Protein AF-A0A845HY46-F1 (afdb_monomer)

Organism: NCBI:txid2692177

Secondary structure (DSSP, 8-state):
---SSHHHHHHHHHHH-TT-EEETTEEEETTEEEEHHHHHHHHHTHHHHHHHHHHHHHHHHHHHHSHHHHT-SSS-GGG-S-GGGGGGHHHHHHHHHHHHHH-HHHHHHHHHHHHHTT-TT----HHHHHHHHT--SS-GGG----HHHHHHTGGGHHHHHHHSS-S-S-SHHHHHHHHTT--STTTHHHHHHHHHHHHHHHHHT-S-------------------EEEES--TT--SEEEEESSSEEEEE-TTSHHHHHHGGGGGGTHHHHHHHHHHHHT--SHHHHHHHHHHHHHHHHHHHHHH--

pLDDT: mean 84.43, std 14.54, range [23.98, 97.62]

Nearest PDB structures (foldseek):
  7xq2-assembly1_A  TM=2.249E-01  e=4.703E+00  Homo sapiens
  7xq0-assembly1_A  TM=2.222E-01  e=5.411E+00  Homo sapiens
  7xq1-assembly1_A  TM=2.270E-01  e=8.240E+00  Homo sapiens

Mean predicted aligned error: 14.18 Å

Sequence (308 aa):
MYQYDLSDFKKFLNDTNRSNRVDGLIFWQNRIPLPIDLFNRMFAEADSLLEMYVDHLIGALLALKHFSDVAGTRLSFTDLPSKDLMPGKHGMADVISRLLATKSGYRQAALRIAGALGLDGYVPSGQRIADALCHQGKKYARLQIPLVLRREFGVFEAEVASNIGFDNTDMFGNVVADRYDIYRSGFGDALANIFNQLLEFRLLCGGRVSSSRHISIDTAGNSDRFHVLLERTRDGSLWEPHFSDDLGLRINPEHPFCKAMGDRIGEVKYLLYSLAEFEYNQFSDVQKKLIENMRQEVSRDLWIRFDK

Solvent-accessible surface area (backbone atoms only — not comparable to full-atom values): 16950 Å² total; per-residue (Å²): 134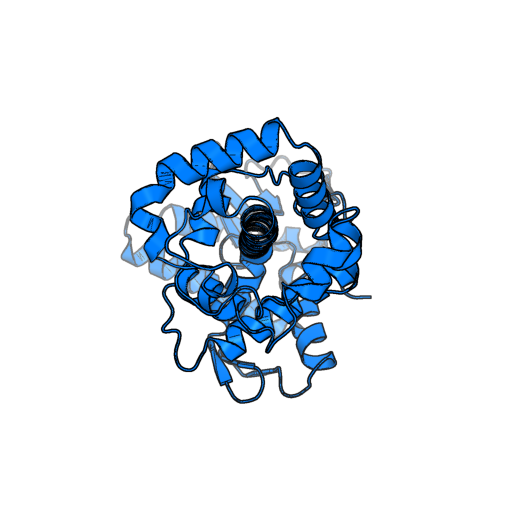,68,59,92,44,74,65,43,46,53,47,50,46,25,74,75,37,74,55,29,44,77,56,92,68,31,31,26,49,63,88,45,77,36,56,36,67,59,57,52,46,53,62,74,44,34,67,64,55,49,51,51,49,50,27,36,54,51,30,52,53,46,34,69,78,38,30,67,71,54,66,41,86,86,60,57,72,81,58,28,27,27,50,87,45,52,90,50,33,69,63,25,14,54,45,43,39,49,46,42,69,75,40,53,66,58,44,50,25,51,49,42,41,32,42,50,56,48,44,84,86,71,71,95,47,24,59,59,20,34,52,42,40,26,33,76,58,57,32,45,39,16,30,70,70,58,75,76,55,48,62,38,42,53,97,46,32,70,60,41,68,74,61,40,38,77,42,91,48,40,20,57,5,42,58,54,20,61,74,68,74,43,76,47,84,90,38,22,66,52,47,12,50,52,50,53,50,49,54,51,50,42,47,70,48,40,27,74,72,74,67,85,80,79,77,79,79,80,73,83,83,72,99,64,99,61,52,73,42,83,38,81,35,95,86,63,26,45,57,41,63,36,81,84,94,57,79,25,30,28,33,14,65,86,29,34,50,41,62,74,41,48,86,53,45,70,78,49,45,64,60,55,37,54,51,28,52,53,43,65,71,44,88,43,71,70,57,27,52,50,44,53,49,48,51,43,52,53,27,49,52,43,33,67,75,43,66,121

Radius of gyration: 22.63 Å; Cα contacts (8 Å, |Δi|>4): 405; chains: 1; bounding box: 46×56×56 Å

Foldseek 3Di:
DAALDPVSLQVLLCVVPVLQDDDPQWTGDNPATDGVLLLNVCSVCVLVLVLLLLLLLLLLLCCLVVVCQQPNDPDDSQCWQALVCVVVLVSNLVSQVVCVVVVVLSQQLSVLLCLLLLNPPRGHGSNSSSVSSNDDWHHQCQAADDPVSLVSSPVCSVVCVVRGRNDNNQTSLSVSCVVVVHDCPRCSNVSSVSSVSSSVVSNVNGSPPPDDPPPPPPPPDDPDPAAEAADQDPSRFQWAWDDDPDIHIYGDCPQLLNVVCPVVVVVCRVVRSVLNVVLVPDPDPVVNVVSVVVRVVVRVVSSVVRVD

Structure (mmCIF, N/CA/C/O backbone):
data_AF-A0A845HY46-F1
#
_entry.id   AF-A0A845HY46-F1
#
loop_
_atom_site.group_PDB
_atom_site.id
_atom_site.type_symbol
_atom_site.label_atom_id
_atom_site.label_alt_id
_atom_site.label_comp_id
_atom_site.label_asym_id
_atom_site.label_entity_id
_atom_site.label_seq_id
_atom_site.pdbx_PDB_ins_code
_atom_site.Cartn_x
_atom_site.Cartn_y
_atom_site.Cartn_z
_atom_site.occupancy
_atom_site.B_iso_or_equiv
_atom_site.auth_seq_id
_atom_site.auth_comp_id
_atom_site.auth_asym_id
_atom_site.auth_atom_id
_atom_site.pdbx_PDB_model_num
ATOM 1 N N . MET A 1 1 ? -23.730 0.799 3.297 1.00 72.12 1 MET A N 1
ATOM 2 C CA . MET A 1 1 ? -22.672 1.360 2.433 1.00 72.12 1 MET A CA 1
ATOM 3 C C . MET A 1 1 ? -21.550 1.764 3.363 1.00 72.12 1 MET A C 1
ATOM 5 O O . MET A 1 1 ? -21.867 2.429 4.340 1.00 72.12 1 MET A O 1
ATOM 9 N N . TYR A 1 2 ? -20.329 1.281 3.137 1.00 84.69 2 TYR A N 1
ATOM 10 C CA . TYR A 1 2 ? -19.185 1.636 3.980 1.00 84.69 2 TYR A CA 1
ATOM 11 C C . TYR A 1 2 ? -18.646 3.019 3.594 1.00 84.69 2 TYR A C 1
ATOM 13 O O . TYR A 1 2 ? -18.694 3.394 2.420 1.00 84.69 2 TYR A O 1
ATOM 21 N N . GLN A 1 3 ? -18.156 3.763 4.578 1.00 85.75 3 GLN A N 1
ATOM 22 C CA . GLN A 1 3 ? -17.341 4.961 4.428 1.00 85.75 3 GLN A CA 1
ATOM 23 C C . GLN A 1 3 ? -15.865 4.565 4.475 1.00 85.75 3 GLN A C 1
ATOM 25 O O . GLN A 1 3 ? -15.498 3.598 5.136 1.00 85.75 3 GLN A O 1
ATOM 30 N N . TYR A 1 4 ? -14.999 5.290 3.764 1.00 86.50 4 TYR A N 1
ATOM 31 C CA . TYR A 1 4 ? -13.563 5.016 3.814 1.00 86.50 4 TYR A CA 1
ATOM 32 C C . TYR A 1 4 ? -12.946 5.586 5.099 1.00 86.50 4 TYR A C 1
ATOM 34 O O . TYR A 1 4 ? -12.259 6.603 5.082 1.00 86.50 4 TYR A O 1
ATOM 42 N N . ASP A 1 5 ? -13.209 4.924 6.220 1.00 86.12 5 ASP A N 1
ATOM 43 C CA . ASP A 1 5 ? -12.609 5.219 7.515 1.00 86.12 5 ASP A CA 1
ATOM 44 C C . ASP A 1 5 ? -12.193 3.933 8.244 1.00 86.12 5 ASP A C 1
ATOM 46 O O . ASP A 1 5 ? -12.505 2.813 7.831 1.00 86.12 5 ASP A O 1
ATOM 50 N N . LEU A 1 6 ? -11.428 4.094 9.324 1.00 85.06 6 LEU A N 1
ATOM 51 C CA . LEU A 1 6 ? -10.851 2.976 10.067 1.00 85.06 6 LEU A CA 1
ATOM 52 C C . LEU A 1 6 ? -11.918 2.109 10.755 1.00 85.06 6 LEU A C 1
ATOM 54 O O . LEU A 1 6 ? -11.709 0.905 10.921 1.00 85.06 6 LEU A O 1
ATOM 58 N N . SER A 1 7 ? -13.027 2.709 11.190 1.00 85.81 7 SER A N 1
ATOM 59 C CA . SER A 1 7 ? -14.101 1.997 11.886 1.00 85.81 7 SER A CA 1
ATOM 60 C C . SER A 1 7 ? -14.845 1.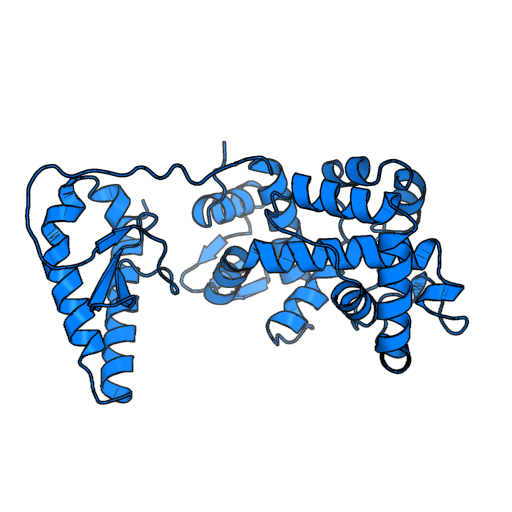095 10.909 1.00 85.81 7 SER A C 1
ATOM 62 O O . SER A 1 7 ? -14.952 -0.116 11.123 1.00 85.81 7 SER A O 1
ATOM 64 N N . ASP A 1 8 ? -15.235 1.654 9.766 1.00 88.62 8 ASP A N 1
ATOM 65 C CA . ASP A 1 8 ? -15.885 0.904 8.702 1.00 88.62 8 ASP A CA 1
ATOM 66 C C . ASP A 1 8 ? -14.936 -0.107 8.052 1.00 88.62 8 ASP A C 1
ATOM 68 O O . ASP A 1 8 ? -15.390 -1.179 7.655 1.00 88.62 8 ASP A O 1
ATOM 72 N N . PHE A 1 9 ? -13.621 0.143 8.034 1.00 93.75 9 PHE A N 1
ATOM 73 C CA . PHE A 1 9 ? -12.650 -0.869 7.621 1.00 93.75 9 PHE A CA 1
ATOM 74 C C . PHE A 1 9 ? -12.616 -2.058 8.590 1.00 93.75 9 PHE A C 1
ATOM 76 O O . PHE A 1 9 ? -12.708 -3.206 8.160 1.00 93.75 9 PHE A O 1
ATOM 83 N N . LYS A 1 10 ? -12.551 -1.821 9.909 1.00 90.81 10 LYS A N 1
ATOM 84 C CA . LYS A 1 10 ? -12.618 -2.897 10.921 1.00 90.81 10 LYS A CA 1
ATOM 85 C C . LYS A 1 10 ? -13.917 -3.692 10.810 1.00 90.81 10 LYS A C 1
ATOM 87 O O . LYS A 1 10 ? -13.896 -4.921 10.889 1.00 90.81 10 LYS A O 1
ATOM 92 N N . LYS A 1 11 ? -15.032 -2.996 10.587 1.00 90.81 11 LYS A N 1
ATOM 93 C CA . LYS A 1 11 ? -16.341 -3.606 10.363 1.00 90.81 11 LYS A CA 1
ATOM 94 C C . LYS A 1 11 ? -16.353 -4.458 9.096 1.00 90.81 11 LYS A C 1
ATOM 96 O O . LYS A 1 11 ? -16.722 -5.624 9.164 1.00 90.81 11 LYS A O 1
ATOM 101 N N . PHE A 1 12 ? -15.860 -3.927 7.979 1.00 94.62 12 PHE A N 1
ATOM 102 C CA . PHE A 1 12 ? -15.712 -4.655 6.720 1.00 94.62 12 PHE A CA 1
ATOM 103 C C . PHE A 1 12 ? -14.875 -5.933 6.886 1.00 94.62 12 PHE A C 1
ATOM 105 O O . PHE A 1 12 ? -15.254 -6.995 6.387 1.00 94.62 12 PHE A O 1
ATOM 112 N N . LEU A 1 13 ? -13.769 -5.867 7.633 1.00 94.12 13 LEU A N 1
ATOM 113 C CA . LEU A 1 13 ? -12.925 -7.030 7.916 1.00 94.12 13 LEU A CA 1
ATOM 114 C C . LEU A 1 13 ? -13.658 -8.105 8.724 1.00 94.12 13 LEU A C 1
ATOM 116 O O . LEU A 1 13 ? -13.493 -9.288 8.421 1.00 94.12 13 LEU A O 1
ATOM 120 N N . ASN A 1 14 ? -14.445 -7.707 9.729 1.00 93.19 14 ASN A N 1
ATOM 121 C CA . ASN A 1 14 ? -15.243 -8.622 10.547 1.00 93.19 14 ASN A CA 1
ATOM 122 C C . ASN A 1 14 ? -16.418 -9.229 9.764 1.00 93.19 14 ASN A C 1
ATOM 124 O O . ASN A 1 14 ? -16.663 -10.431 9.864 1.00 93.19 14 ASN A O 1
ATOM 128 N N . ASP A 1 15 ? -17.098 -8.421 8.948 1.00 93.38 15 ASP A N 1
ATOM 129 C CA . ASP A 1 15 ? -18.197 -8.859 8.084 1.00 93.38 15 ASP A CA 1
ATOM 130 C C . ASP A 1 15 ? -17.703 -9.865 7.031 1.00 93.38 15 ASP A C 1
ATOM 132 O O . ASP A 1 15 ? -18.364 -10.871 6.772 1.00 93.38 15 ASP A O 1
ATOM 136 N N . THR A 1 16 ? -16.508 -9.634 6.474 1.00 90.81 16 THR A N 1
ATOM 137 C CA . THR A 1 16 ? -15.857 -10.547 5.518 1.00 90.81 16 THR A CA 1
ATOM 138 C C . THR A 1 16 ? -15.405 -11.839 6.196 1.00 90.81 16 THR A C 1
ATOM 140 O O . THR A 1 16 ? -15.539 -12.926 5.635 1.00 90.81 16 THR A O 1
ATOM 143 N N . ASN A 1 17 ? -14.859 -11.740 7.409 1.00 90.69 17 ASN A N 1
ATOM 144 C CA . ASN A 1 17 ? -14.454 -12.894 8.193 1.00 90.69 17 ASN A CA 1
ATOM 145 C C . ASN A 1 17 ? -14.538 -12.603 9.695 1.00 90.69 17 ASN A C 1
ATOM 147 O O . ASN A 1 17 ? -13.710 -11.884 10.251 1.00 90.69 17 ASN A O 1
ATOM 151 N N . ARG A 1 18 ? -15.478 -13.262 10.379 1.00 89.81 18 ARG A N 1
ATOM 152 C CA . ARG A 1 18 ? -15.750 -13.045 11.810 1.00 89.81 18 ARG A CA 1
ATOM 153 C C . ARG A 1 18 ? -14.585 -13.367 12.741 1.00 89.81 18 ARG A C 1
ATOM 155 O O . ARG A 1 18 ? -14.605 -12.940 13.893 1.00 89.81 18 ARG A O 1
ATOM 162 N N . SER A 1 19 ? -13.578 -14.119 12.292 1.00 90.31 19 SER A N 1
ATOM 163 C CA . SER A 1 19 ? -12.372 -14.303 13.103 1.00 90.31 19 SER A CA 1
ATOM 164 C C . SER A 1 19 ? -11.524 -13.035 13.199 1.00 90.31 19 SER A C 1
ATOM 166 O O . SER A 1 19 ? -10.728 -12.930 14.134 1.00 90.31 19 SER A O 1
ATOM 168 N N . ASN A 1 20 ? -11.711 -12.084 12.277 1.00 90.69 20 ASN A N 1
ATOM 169 C CA . ASN A 1 20 ? -11.087 -10.773 12.340 1.00 90.69 20 ASN A CA 1
ATOM 170 C C . ASN A 1 20 ? -11.777 -9.929 13.404 1.00 90.69 20 ASN A C 1
ATOM 172 O O . ASN A 1 20 ? -12.964 -9.634 13.289 1.00 90.69 20 ASN A O 1
ATOM 176 N N . ARG A 1 21 ? -11.061 -9.571 14.467 1.00 89.69 21 ARG A N 1
ATOM 177 C CA . ARG A 1 21 ? -11.651 -8.882 15.624 1.00 89.69 21 ARG A CA 1
ATOM 178 C C . ARG A 1 21 ? -10.611 -8.073 16.377 1.00 89.69 21 ARG A C 1
ATOM 180 O O . ARG A 1 21 ? -9.430 -8.408 16.363 1.00 89.69 21 ARG A O 1
ATOM 187 N N . VAL A 1 22 ? -11.072 -7.049 17.079 1.00 86.81 22 VAL A N 1
ATOM 188 C CA . VAL A 1 22 ? -10.257 -6.289 18.027 1.00 86.81 22 VAL A CA 1
ATOM 189 C C . VAL A 1 22 ? -10.537 -6.815 19.429 1.00 86.81 22 VAL A C 1
ATOM 191 O O . VAL A 1 22 ? -11.695 -6.956 19.813 1.00 86.81 22 VAL A O 1
ATOM 194 N N . ASP A 1 23 ? -9.479 -7.109 20.175 1.00 85.75 23 ASP A N 1
ATOM 195 C CA . ASP A 1 23 ? -9.535 -7.511 21.578 1.00 85.75 23 ASP A CA 1
ATOM 196 C C . ASP A 1 23 ? -8.483 -6.713 22.359 1.00 85.75 23 ASP A C 1
ATOM 198 O O . ASP A 1 23 ? -7.277 -6.965 22.265 1.00 85.75 23 ASP A O 1
ATOM 202 N N . GLY A 1 24 ? -8.933 -5.661 23.046 1.00 82.69 24 GLY A N 1
ATOM 203 C CA . GLY A 1 24 ? -8.056 -4.698 23.708 1.00 82.69 24 GLY A CA 1
ATOM 204 C C . GLY A 1 24 ? -7.069 -4.039 22.737 1.00 82.69 24 GLY A C 1
ATOM 205 O O . GLY A 1 24 ? -7.462 -3.289 21.846 1.00 82.69 24 GLY A O 1
ATOM 206 N N . LEU A 1 25 ? -5.774 -4.307 22.931 1.00 79.56 25 LEU A N 1
ATOM 207 C CA . LEU A 1 25 ? -4.667 -3.773 22.122 1.00 79.56 25 LEU A CA 1
ATOM 208 C C . LEU A 1 25 ? -4.250 -4.686 20.959 1.00 79.56 25 LEU A C 1
ATOM 210 O O . LEU A 1 25 ? -3.230 -4.443 20.310 1.00 79.56 25 LEU A O 1
ATOM 214 N N . ILE A 1 26 ? -5.011 -5.747 20.697 1.00 82.69 26 ILE A N 1
ATOM 215 C CA . ILE A 1 26 ? -4.674 -6.750 19.691 1.00 82.69 26 ILE A CA 1
ATOM 216 C C . ILE A 1 26 ? -5.742 -6.743 18.600 1.00 82.69 26 ILE A C 1
ATOM 218 O O . ILE A 1 26 ? -6.931 -6.914 18.868 1.00 82.69 26 ILE A O 1
ATOM 222 N N . PHE A 1 27 ? -5.307 -6.590 17.352 1.00 89.12 27 PHE A N 1
ATOM 223 C CA . PHE A 1 27 ? -6.101 -6.955 16.188 1.00 89.12 27 PHE A CA 1
ATOM 224 C C . PHE A 1 27 ? -5.793 -8.407 15.822 1.00 89.12 27 PHE A C 1
ATOM 226 O O . PHE A 1 27 ? -4.657 -8.761 15.517 1.00 89.12 27 PHE A O 1
ATOM 233 N N . TRP A 1 28 ? -6.798 -9.267 15.845 1.00 90.50 28 TRP A N 1
ATOM 234 C CA . TRP A 1 28 ? -6.666 -10.647 15.404 1.00 90.50 28 TRP A CA 1
ATOM 235 C C . TRP A 1 28 ? -6.992 -10.733 13.919 1.00 90.50 28 TRP A C 1
ATOM 237 O O . TRP A 1 28 ? -8.125 -10.454 13.550 1.00 90.50 28 TRP A O 1
ATOM 247 N N . GLN A 1 29 ? -6.044 -11.177 13.090 1.00 90.06 29 GLN A N 1
ATOM 248 C CA . GLN A 1 29 ? -6.319 -11.646 11.729 1.00 90.06 29 GLN A CA 1
ATOM 249 C C . GLN A 1 29 ? -6.355 -13.174 11.757 1.00 90.06 29 GLN A C 1
ATOM 251 O O . GLN A 1 29 ? -5.316 -13.832 11.874 1.00 90.06 29 GLN A O 1
ATOM 256 N N . ASN A 1 30 ? -7.544 -13.773 11.680 1.00 88.06 30 ASN A N 1
ATOM 257 C CA . ASN A 1 30 ? -7.738 -15.196 11.984 1.00 88.06 30 ASN A CA 1
ATOM 258 C C . ASN A 1 30 ? -7.186 -15.580 13.378 1.00 88.06 30 ASN A C 1
ATOM 260 O O . ASN A 1 30 ? -7.774 -15.265 14.415 1.00 88.06 30 ASN A O 1
ATOM 264 N N . ARG A 1 31 ? -6.054 -16.296 13.392 1.00 87.44 31 ARG A N 1
ATOM 265 C CA . ARG A 1 31 ? -5.333 -16.765 14.586 1.00 87.44 31 ARG A CA 1
ATOM 266 C C . ARG A 1 31 ? -4.046 -15.980 14.848 1.00 87.44 31 ARG A C 1
ATOM 268 O O . ARG A 1 31 ? -3.348 -16.294 15.804 1.00 87.44 31 ARG A O 1
ATOM 275 N N . ILE A 1 32 ? -3.715 -15.008 13.999 1.00 88.81 32 ILE A N 1
ATOM 276 C CA . ILE A 1 32 ? -2.467 -14.251 14.076 1.00 88.81 32 ILE A CA 1
ATOM 277 C C . ILE A 1 32 ? -2.754 -12.935 14.814 1.00 88.81 32 ILE A C 1
ATOM 279 O O . ILE A 1 32 ? -3.535 -12.126 14.303 1.00 88.81 32 ILE A O 1
ATOM 283 N N . PRO A 1 33 ? -2.179 -12.722 16.011 1.00 90.38 33 PRO A N 1
A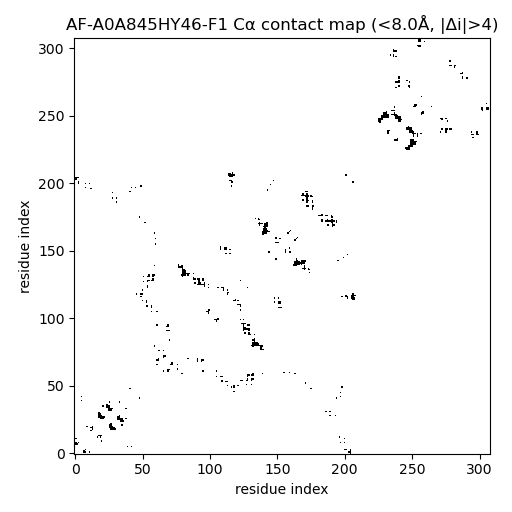TOM 284 C CA . PRO A 1 33 ? -2.344 -11.478 16.751 1.00 90.38 33 PRO A CA 1
ATOM 285 C C . PRO A 1 33 ? -1.413 -10.404 16.192 1.00 90.38 33 PRO A C 1
ATOM 287 O O . PRO A 1 33 ? -0.221 -10.640 16.027 1.00 90.38 33 PRO A O 1
ATOM 290 N N . LEU A 1 34 ? -1.937 -9.212 15.942 1.00 86.25 34 LEU A N 1
ATOM 291 C CA . LEU A 1 34 ? -1.172 -8.041 15.528 1.00 86.25 34 LEU A CA 1
ATOM 292 C C . LEU A 1 34 ? -1.384 -6.906 16.532 1.00 86.25 34 LEU A C 1
ATOM 294 O O . LEU A 1 34 ? -2.503 -6.738 17.024 1.00 86.25 34 LEU A O 1
ATOM 298 N N . PRO A 1 35 ? -0.355 -6.091 16.821 1.00 86.62 35 PRO A N 1
ATOM 299 C CA . PRO A 1 35 ? -0.550 -4.857 17.570 1.00 86.62 35 PRO A CA 1
ATOM 300 C C . PRO A 1 35 ? -1.592 -3.970 16.878 1.00 86.62 35 PRO A C 1
ATOM 302 O O . PRO A 1 35 ? -1.494 -3.726 15.671 1.00 86.62 35 PRO A O 1
ATOM 305 N N . ILE A 1 36 ? -2.582 -3.476 17.625 1.00 85.25 36 ILE A N 1
ATOM 306 C CA . ILE A 1 36 ? -3.638 -2.619 17.063 1.00 85.25 36 ILE A CA 1
ATOM 307 C C . ILE A 1 36 ? -3.063 -1.344 16.432 1.00 85.25 36 ILE A C 1
ATOM 309 O O . ILE A 1 36 ? -3.578 -0.876 15.420 1.00 85.25 36 ILE A O 1
ATOM 313 N N . ASP A 1 37 ? -1.956 -0.830 16.969 1.00 81.94 37 ASP A N 1
ATOM 314 C CA . ASP A 1 37 ? -1.280 0.362 16.453 1.00 81.94 37 ASP A CA 1
ATOM 315 C C . ASP A 1 37 ? -0.696 0.124 15.062 1.00 81.94 37 ASP A C 1
ATOM 317 O O . ASP A 1 37 ? -0.818 0.976 14.187 1.00 81.94 37 ASP A O 1
ATOM 321 N N . LEU A 1 38 ? -0.133 -1.065 14.819 1.00 85.75 38 LEU A N 1
ATOM 322 C CA . LEU A 1 38 ? 0.349 -1.453 13.495 1.00 85.75 38 LEU A CA 1
ATOM 323 C C . LEU A 1 38 ? -0.809 -1.533 12.497 1.00 85.75 38 LEU A C 1
ATOM 325 O O . LEU A 1 38 ? -0.710 -0.997 11.397 1.00 85.75 38 LEU A O 1
ATOM 329 N N . PHE A 1 39 ? -1.916 -2.164 12.891 1.00 89.56 39 PHE A N 1
ATOM 330 C CA . PHE A 1 39 ? -3.114 -2.243 12.056 1.00 89.56 39 PHE A CA 1
ATOM 331 C C . PHE A 1 39 ? -3.656 -0.846 11.708 1.00 89.56 39 PHE A C 1
ATOM 333 O O . PHE A 1 39 ? -3.877 -0.530 10.538 1.00 89.56 39 PHE A O 1
ATOM 340 N N . ASN A 1 40 ? -3.819 0.018 12.714 1.00 87.25 40 ASN A N 1
ATOM 341 C CA . ASN A 1 40 ? -4.298 1.385 12.524 1.00 87.25 40 ASN A CA 1
ATOM 342 C C . ASN A 1 40 ? -3.331 2.193 11.644 1.00 87.25 40 ASN A C 1
ATOM 344 O O . ASN A 1 40 ? -3.776 2.952 10.785 1.00 87.25 40 ASN A O 1
ATOM 348 N N . ARG A 1 41 ? -2.018 2.004 11.819 1.00 85.62 41 ARG A N 1
ATOM 349 C CA . ARG A 1 41 ? -0.978 2.651 11.014 1.00 85.62 41 ARG A CA 1
ATOM 350 C C . ARG A 1 41 ? -1.022 2.215 9.552 1.00 85.62 41 ARG A C 1
ATOM 352 O O . ARG A 1 41 ? -0.912 3.072 8.683 1.00 85.62 41 ARG A O 1
ATOM 359 N N . MET A 1 42 ? -1.238 0.928 9.272 1.00 91.31 42 MET A N 1
ATOM 360 C CA . MET A 1 42 ? -1.422 0.439 7.898 1.00 91.31 42 MET A CA 1
ATOM 361 C C . MET A 1 42 ? -2.597 1.132 7.201 1.00 91.31 42 MET A C 1
ATOM 363 O O . MET A 1 42 ? -2.488 1.486 6.032 1.00 91.31 42 MET A O 1
ATOM 367 N N . PHE A 1 43 ? -3.707 1.354 7.912 1.00 92.06 43 PHE A N 1
ATOM 368 C CA . PHE A 1 43 ? -4.840 2.102 7.366 1.00 92.06 43 PHE A CA 1
ATOM 369 C C . PHE A 1 43 ? -4.535 3.602 7.229 1.00 92.06 43 PHE A C 1
ATOM 371 O O . PHE A 1 43 ? -4.877 4.217 6.224 1.00 92.06 43 PHE A O 1
ATOM 378 N N . ALA A 1 44 ? -3.879 4.205 8.224 1.00 82.44 44 ALA A N 1
ATOM 379 C CA . ALA A 1 44 ? -3.526 5.623 8.197 1.00 82.44 44 ALA A CA 1
ATOM 380 C C . ALA A 1 44 ? -2.552 5.964 7.056 1.00 82.44 44 ALA A C 1
ATOM 382 O O . ALA A 1 44 ? -2.668 7.022 6.448 1.00 82.44 44 ALA A O 1
ATOM 383 N N . GLU A 1 45 ? -1.629 5.056 6.738 1.00 90.31 45 GLU A N 1
ATOM 384 C CA . GLU A 1 45 ? -0.671 5.186 5.636 1.00 90.31 45 GLU A CA 1
ATOM 385 C C . GLU A 1 45 ? -1.115 4.442 4.360 1.00 90.31 45 GLU A C 1
ATOM 387 O O . GLU A 1 45 ? -0.285 4.151 3.492 1.00 90.31 45 GLU A O 1
ATOM 392 N N . ALA A 1 46 ? -2.408 4.120 4.238 1.00 92.25 46 ALA A N 1
ATOM 393 C CA . ALA A 1 46 ? -2.942 3.298 3.153 1.00 92.25 46 ALA A CA 1
ATOM 394 C C . ALA A 1 46 ? -2.553 3.819 1.768 1.00 92.25 46 ALA A C 1
ATOM 396 O O . ALA A 1 46 ? -2.115 3.033 0.934 1.00 92.25 46 ALA A O 1
ATOM 397 N N . ASP A 1 47 ? -2.645 5.130 1.534 1.00 92.31 47 ASP A N 1
ATOM 398 C CA . ASP A 1 47 ? -2.323 5.717 0.232 1.00 92.31 47 ASP A CA 1
ATOM 399 C C . ASP A 1 47 ? -0.872 5.415 -0.167 1.00 92.31 47 ASP A C 1
ATOM 401 O O . ASP A 1 47 ? -0.624 4.948 -1.273 1.00 92.31 47 ASP A O 1
ATOM 405 N N . SER A 1 48 ? 0.086 5.531 0.759 1.00 93.88 48 SER A N 1
ATOM 406 C CA . SER A 1 48 ? 1.491 5.207 0.479 1.00 93.88 48 SER A CA 1
ATOM 407 C C . SER A 1 48 ? 1.709 3.712 0.210 1.00 93.88 48 SER A C 1
ATOM 409 O O . SER A 1 48 ? 2.508 3.347 -0.654 1.00 93.88 48 SER A O 1
ATOM 411 N N . LEU A 1 49 ? 0.989 2.828 0.912 1.00 95.81 49 LEU A N 1
ATOM 412 C CA . LEU A 1 49 ? 1.009 1.387 0.626 1.00 95.81 49 LEU A CA 1
ATOM 413 C C . LEU A 1 49 ? 0.441 1.081 -0.767 1.00 95.81 49 LEU A C 1
ATOM 415 O O . LEU A 1 49 ? 0.999 0.264 -1.501 1.00 95.81 49 LEU A O 1
ATOM 419 N N . LEU A 1 50 ? -0.649 1.749 -1.139 1.00 96.44 50 LEU A N 1
ATOM 420 C CA . LEU A 1 50 ? -1.302 1.596 -2.432 1.00 96.44 50 LEU A CA 1
ATOM 421 C C . LEU A 1 50 ? -0.441 2.160 -3.573 1.00 96.44 50 LEU A C 1
ATOM 423 O O . LEU A 1 50 ? -0.360 1.530 -4.622 1.00 96.44 50 LEU A O 1
ATOM 427 N N . GLU A 1 51 ? 0.269 3.273 -3.379 1.00 97.06 51 GLU A N 1
ATOM 428 C CA . GLU A 1 51 ? 1.235 3.789 -4.360 1.00 97.06 51 GLU A CA 1
ATOM 429 C C . GLU A 1 51 ? 2.348 2.778 -4.650 1.00 97.06 51 GLU A C 1
ATOM 431 O O . GLU A 1 51 ? 2.628 2.488 -5.814 1.00 97.06 51 GLU A O 1
ATOM 436 N N . MET A 1 52 ? 2.938 2.180 -3.606 1.00 97.19 52 MET A N 1
ATOM 437 C CA . MET A 1 52 ? 3.936 1.117 -3.775 1.00 97.19 52 MET A CA 1
ATOM 438 C C . MET A 1 52 ? 3.353 -0.085 -4.523 1.00 97.19 52 MET A C 1
ATOM 440 O O . MET A 1 52 ? 4.030 -0.696 -5.346 1.00 97.19 52 MET A O 1
ATOM 444 N N . TYR A 1 53 ? 2.090 -0.427 -4.263 1.00 97.31 53 TYR A N 1
ATOM 445 C CA . TYR A 1 53 ? 1.393 -1.482 -4.991 1.00 97.31 53 TYR A CA 1
ATOM 446 C C . TYR A 1 53 ? 1.245 -1.159 -6.482 1.00 97.31 53 TYR A C 1
ATOM 448 O O . TYR A 1 53 ? 1.535 -2.020 -7.316 1.00 97.31 53 TYR A O 1
ATOM 456 N N . VAL A 1 54 ? 0.886 0.080 -6.837 1.00 97.25 54 VAL A N 1
ATOM 457 C CA . VAL A 1 54 ? 0.872 0.522 -8.241 1.00 97.25 54 VAL A CA 1
ATOM 458 C C . VAL A 1 54 ? 2.277 0.449 -8.846 1.00 97.25 54 VAL A C 1
ATOM 460 O O . VAL A 1 54 ? 2.434 -0.088 -9.943 1.00 97.25 54 VAL A O 1
ATOM 463 N N . ASP A 1 55 ? 3.309 0.901 -8.129 1.00 97.62 55 ASP A N 1
ATOM 464 C CA . ASP A 1 55 ? 4.698 0.837 -8.597 1.00 97.62 55 ASP A CA 1
ATOM 465 C C . ASP A 1 55 ? 5.146 -0.623 -8.849 1.00 97.62 55 ASP A C 1
ATOM 467 O O . ASP A 1 55 ? 5.761 -0.912 -9.879 1.00 97.62 55 ASP A O 1
ATOM 471 N N . HIS A 1 56 ? 4.757 -1.571 -7.986 1.00 96.88 56 HIS A N 1
ATOM 472 C CA . HIS A 1 56 ? 4.986 -3.008 -8.181 1.00 96.88 56 HIS A CA 1
ATOM 473 C C . HIS A 1 56 ? 4.238 -3.577 -9.395 1.00 96.88 56 HIS A C 1
ATOM 475 O O . HIS A 1 56 ? 4.829 -4.332 -10.169 1.00 96.88 56 HIS A O 1
ATOM 481 N N . LEU A 1 57 ? 2.964 -3.221 -9.595 1.00 95.44 57 LEU A N 1
ATOM 482 C CA . LEU A 1 57 ? 2.182 -3.682 -10.749 1.00 95.44 57 LEU A CA 1
ATOM 483 C C . LEU A 1 57 ? 2.783 -3.200 -12.072 1.00 95.44 57 LEU A C 1
ATOM 485 O O . LEU A 1 57 ? 2.943 -3.979 -13.013 1.00 95.44 57 LEU A O 1
ATOM 489 N N . ILE A 1 58 ? 3.130 -1.916 -12.142 1.00 95.62 58 ILE A N 1
ATOM 490 C CA . ILE A 1 58 ? 3.700 -1.313 -13.347 1.00 95.62 58 ILE A CA 1
ATOM 491 C C . ILE A 1 58 ? 5.121 -1.818 -13.585 1.00 95.62 58 ILE A C 1
ATOM 493 O O . ILE A 1 58 ? 5.475 -2.104 -14.729 1.00 95.62 58 ILE A O 1
ATOM 497 N N . GLY A 1 59 ? 5.908 -2.005 -12.525 1.00 94.81 59 GLY A N 1
ATOM 498 C CA . GLY A 1 59 ? 7.220 -2.640 -12.603 1.00 94.81 59 GLY A CA 1
ATOM 499 C C . GLY A 1 59 ? 7.142 -4.053 -13.163 1.00 94.81 59 GLY A C 1
ATOM 500 O O . GLY A 1 59 ? 7.852 -4.368 -14.116 1.00 94.81 59 GLY A O 1
ATOM 501 N N . ALA A 1 60 ? 6.240 -4.883 -12.636 1.00 94.25 60 ALA A N 1
ATOM 502 C CA . ALA A 1 60 ? 6.022 -6.237 -13.134 1.00 94.25 60 ALA A CA 1
ATOM 503 C C . ALA A 1 60 ? 5.614 -6.238 -14.616 1.00 94.25 60 ALA A C 1
ATOM 505 O O . ALA A 1 60 ? 6.177 -6.985 -15.413 1.00 94.25 60 ALA A O 1
ATOM 506 N N . LEU A 1 61 ? 4.699 -5.356 -15.018 1.00 92.94 61 LEU A N 1
ATOM 507 C CA . LEU A 1 61 ? 4.282 -5.241 -16.413 1.00 92.94 61 LEU A CA 1
ATOM 508 C C . LEU A 1 61 ? 5.434 -4.813 -17.343 1.00 92.94 61 LEU A C 1
ATOM 510 O O . LEU A 1 61 ? 5.630 -5.406 -18.406 1.00 92.94 61 LEU A O 1
ATOM 514 N N . LEU A 1 62 ? 6.212 -3.805 -16.945 1.00 92.62 62 LEU A N 1
ATOM 515 C CA . LEU A 1 62 ? 7.376 -3.350 -17.705 1.00 92.62 62 LEU A CA 1
ATOM 516 C C . LEU A 1 62 ? 8.423 -4.454 -17.828 1.00 92.62 62 LEU A C 1
ATOM 518 O O . LEU A 1 62 ? 8.910 -4.703 -18.927 1.00 92.62 62 LEU A O 1
ATOM 522 N N . ALA A 1 63 ? 8.733 -5.147 -16.733 1.00 91.44 63 ALA A N 1
ATOM 523 C CA . ALA A 1 63 ? 9.692 -6.241 -16.741 1.00 91.44 63 ALA A CA 1
ATOM 524 C C . ALA A 1 63 ? 9.214 -7.424 -17.594 1.00 91.44 63 ALA A C 1
ATOM 526 O O . ALA A 1 63 ? 10.028 -8.049 -18.259 1.00 91.44 63 ALA A O 1
ATOM 527 N N . LEU A 1 64 ? 7.910 -7.708 -17.640 1.00 89.44 64 LEU A N 1
ATOM 528 C CA . LEU A 1 64 ? 7.359 -8.770 -18.484 1.00 89.44 64 LEU A CA 1
ATOM 529 C C . LEU A 1 64 ? 7.554 -8.483 -19.983 1.00 89.44 64 LEU A C 1
ATOM 531 O O . LEU A 1 64 ? 7.863 -9.390 -20.752 1.00 89.44 64 LEU A O 1
ATOM 535 N N . LYS A 1 65 ? 7.371 -7.227 -20.410 1.00 86.69 65 LYS A N 1
ATOM 536 C CA . LYS A 1 65 ? 7.431 -6.825 -21.829 1.00 86.69 65 LYS A CA 1
ATOM 537 C C . LYS A 1 65 ? 8.808 -6.370 -22.302 1.00 86.69 65 LYS A C 1
ATOM 539 O O . LYS A 1 65 ? 9.128 -6.528 -23.477 1.00 86.69 65 LYS A O 1
ATOM 544 N N . HIS A 1 66 ? 9.602 -5.806 -21.402 1.00 86.75 66 HIS A N 1
ATOM 545 C CA . HIS A 1 66 ? 10.898 -5.186 -21.674 1.00 86.75 66 HIS A CA 1
ATOM 546 C C . HIS A 1 66 ? 11.991 -5.804 -20.803 1.00 86.75 66 HIS A C 1
ATOM 548 O O . HIS A 1 66 ? 12.869 -5.107 -20.299 1.00 86.75 66 HIS A O 1
ATOM 554 N N . PHE A 1 67 ? 11.929 -7.122 -20.595 1.00 84.31 67 PHE A N 1
ATOM 555 C CA . PHE A 1 67 ? 12.802 -7.823 -19.656 1.00 84.31 67 PHE A CA 1
ATOM 556 C C . PHE A 1 67 ? 14.292 -7.556 -19.912 1.00 84.31 67 PHE A C 1
ATOM 558 O O . PHE A 1 67 ? 15.025 -7.226 -18.983 1.00 84.31 67 PHE A O 1
ATOM 565 N N . SER A 1 68 ? 14.724 -7.615 -21.176 1.00 82.69 68 SER A N 1
ATOM 566 C CA . SER A 1 68 ? 16.107 -7.326 -21.576 1.00 82.69 68 SER A CA 1
ATOM 567 C C . SER A 1 68 ? 16.557 -5.920 -21.188 1.00 82.69 68 SER A C 1
ATOM 569 O O . SER A 1 68 ? 17.701 -5.733 -20.783 1.00 82.69 68 SER A O 1
ATOM 571 N N . ASP A 1 69 ? 15.651 -4.950 -21.295 1.00 78.69 69 ASP A N 1
ATOM 572 C CA . ASP A 1 69 ? 15.942 -3.534 -21.084 1.00 78.69 69 ASP A CA 1
ATOM 573 C C . ASP A 1 69 ? 15.913 -3.181 -19.588 1.00 78.69 69 ASP A C 1
ATOM 575 O O . ASP A 1 69 ? 16.628 -2.285 -19.146 1.00 78.69 69 ASP A O 1
ATOM 579 N N . VAL A 1 70 ? 15.088 -3.889 -18.808 1.00 78.19 70 VAL A N 1
ATOM 580 C CA . VAL A 1 70 ? 14.805 -3.590 -17.397 1.00 78.19 70 VAL A CA 1
ATOM 581 C C . VAL A 1 70 ? 15.625 -4.461 -16.439 1.00 78.19 70 VAL A C 1
ATOM 583 O O . VAL A 1 70 ? 16.191 -3.943 -15.482 1.00 78.19 70 VAL A O 1
ATOM 586 N N . ALA A 1 71 ? 15.710 -5.770 -16.681 1.00 73.25 71 ALA A N 1
ATOM 587 C CA . ALA A 1 71 ? 16.309 -6.751 -15.768 1.00 73.25 71 ALA A CA 1
ATOM 588 C C . ALA A 1 71 ? 17.574 -7.435 -16.330 1.00 73.25 71 ALA A C 1
ATOM 590 O O . ALA A 1 71 ? 18.276 -8.147 -15.606 1.00 73.25 71 ALA A O 1
ATOM 591 N N . GLY A 1 72 ? 17.894 -7.212 -17.610 1.00 72.50 72 GLY A N 1
ATOM 592 C CA . GLY A 1 72 ? 19.024 -7.844 -18.291 1.00 72.50 72 GLY A CA 1
ATOM 593 C C . GLY A 1 72 ? 18.772 -9.321 -18.616 1.00 72.50 72 GLY A C 1
ATOM 594 O O . GLY A 1 72 ? 17.635 -9.761 -18.724 1.00 72.50 72 GLY A O 1
ATOM 595 N N . THR A 1 73 ? 19.837 -10.105 -18.813 1.00 68.69 73 THR A N 1
ATOM 596 C CA . THR A 1 73 ? 19.749 -11.508 -19.284 1.00 68.69 73 THR A CA 1
ATOM 597 C C . THR A 1 73 ? 20.012 -12.563 -18.207 1.00 68.69 73 THR A C 1
ATOM 599 O O . THR A 1 73 ? 19.958 -13.755 -18.497 1.00 68.69 73 THR A O 1
ATOM 602 N N . ARG A 1 74 ? 20.342 -12.154 -16.975 1.00 73.12 74 ARG A N 1
ATOM 603 C CA . ARG A 1 74 ? 20.783 -13.078 -15.909 1.00 73.12 74 ARG A CA 1
ATOM 604 C C . ARG A 1 74 ? 19.651 -13.663 -15.070 1.00 73.12 74 ARG A C 1
ATOM 606 O O . ARG A 1 74 ? 19.865 -14.670 -14.408 1.00 73.12 74 ARG A O 1
ATOM 613 N N . LEU A 1 75 ? 18.493 -13.017 -15.070 1.00 82.50 75 LEU A N 1
ATOM 614 C CA . LEU A 1 75 ? 17.304 -13.452 -14.346 1.00 82.50 75 LEU A CA 1
ATOM 615 C C . LEU A 1 75 ? 16.228 -13.874 -15.347 1.00 82.50 75 LEU A C 1
ATOM 617 O O . LEU A 1 75 ? 16.336 -13.601 -16.540 1.00 82.50 75 LEU A O 1
ATOM 621 N N . SER A 1 76 ? 15.171 -14.499 -14.853 1.00 87.31 76 SER A N 1
ATOM 622 C CA . SER A 1 76 ? 13.908 -14.667 -15.568 1.00 87.31 76 SER A CA 1
ATOM 623 C C . SER A 1 76 ? 12.824 -13.784 -14.946 1.00 87.31 76 SER A C 1
ATOM 625 O O . SER A 1 76 ? 12.951 -13.326 -13.809 1.00 87.31 76 SER A O 1
ATOM 627 N N . PHE A 1 77 ? 11.719 -13.556 -15.661 1.00 88.00 77 PHE A N 1
ATOM 628 C CA . PHE A 1 77 ? 10.580 -12.821 -15.100 1.00 88.00 77 PHE A CA 1
ATOM 629 C C . PHE A 1 77 ? 10.043 -13.475 -13.815 1.00 88.00 77 PHE A C 1
ATOM 631 O O . PHE A 1 77 ? 9.683 -12.782 -12.864 1.00 88.00 77 PHE A O 1
ATOM 638 N N . THR A 1 78 ? 10.057 -14.810 -13.747 1.00 90.44 78 THR A N 1
ATOM 639 C CA . THR A 1 78 ? 9.618 -15.574 -12.572 1.00 90.44 78 THR A CA 1
ATOM 640 C C . THR A 1 78 ? 10.490 -15.349 -11.337 1.00 90.44 78 THR A C 1
ATOM 642 O O . THR A 1 78 ? 10.039 -15.601 -10.221 1.00 90.44 78 THR A O 1
ATOM 645 N N . ASP A 1 79 ? 11.697 -14.805 -11.506 1.00 91.25 79 ASP A N 1
ATOM 646 C CA . ASP A 1 79 ? 12.584 -14.449 -10.400 1.00 91.25 79 ASP A CA 1
ATOM 647 C C . ASP A 1 79 ? 12.280 -13.070 -9.809 1.00 91.25 79 ASP A C 1
ATOM 649 O O . ASP A 1 79 ? 12.901 -12.694 -8.815 1.00 91.25 79 ASP A O 1
ATOM 653 N N . LEU A 1 80 ? 11.330 -12.309 -10.360 1.00 92.38 80 LEU A N 1
ATOM 654 C CA . LEU A 1 80 ? 11.057 -10.944 -9.919 1.00 92.38 80 LEU A CA 1
ATOM 655 C C . LEU A 1 80 ? 9.944 -10.851 -8.856 1.00 92.38 80 LEU A C 1
ATOM 657 O O . LEU A 1 80 ? 8.962 -11.599 -8.917 1.00 92.38 80 LEU A O 1
ATOM 661 N N . PRO A 1 81 ? 10.064 -9.919 -7.891 1.00 94.19 81 PRO A N 1
ATOM 662 C CA . PRO A 1 81 ? 11.184 -8.988 -7.703 1.00 94.19 81 PRO A CA 1
ATOM 663 C C . PRO A 1 81 ? 12.429 -9.670 -7.097 1.00 94.19 81 PRO A C 1
ATOM 665 O O . PRO A 1 81 ? 12.337 -10.751 -6.495 1.00 94.19 81 PRO A O 1
ATOM 668 N N . SER A 1 82 ? 13.601 -9.056 -7.295 1.00 93.19 82 SER A N 1
ATOM 669 C CA . SER A 1 82 ? 14.885 -9.585 -6.815 1.00 93.19 82 SER A CA 1
ATOM 670 C C . SER A 1 82 ? 15.883 -8.488 -6.454 1.00 93.19 82 SER A C 1
ATOM 672 O O . SER A 1 82 ? 16.157 -7.593 -7.256 1.00 93.19 82 SER A O 1
ATOM 674 N N . LYS A 1 83 ? 16.536 -8.639 -5.294 1.00 92.19 83 LYS A N 1
ATOM 675 C CA . LYS A 1 83 ? 17.662 -7.786 -4.877 1.00 92.19 83 LYS A CA 1
ATOM 676 C C . LYS A 1 83 ? 18.869 -7.870 -5.808 1.00 92.19 83 LYS A C 1
ATOM 678 O O . LYS A 1 83 ? 19.712 -6.978 -5.782 1.00 92.19 83 LYS A O 1
ATOM 683 N N . ASP A 1 84 ? 18.956 -8.908 -6.635 1.00 91.25 84 ASP A N 1
ATOM 684 C CA . ASP A 1 84 ? 20.070 -9.088 -7.569 1.00 91.25 84 ASP A CA 1
ATOM 685 C C . ASP A 1 84 ? 20.070 -8.021 -8.679 1.00 91.25 84 ASP A C 1
ATOM 687 O O . ASP A 1 84 ? 21.079 -7.832 -9.356 1.00 91.25 84 ASP A O 1
ATOM 691 N N . LEU A 1 85 ? 18.971 -7.268 -8.822 1.00 89.75 85 LEU A N 1
ATOM 692 C CA . LEU A 1 85 ? 18.875 -6.090 -9.686 1.00 89.75 85 LEU A CA 1
ATOM 693 C C . LEU A 1 85 ? 19.503 -4.822 -9.079 1.00 89.75 85 LEU A C 1
ATOM 695 O O . LEU A 1 85 ? 19.772 -3.866 -9.809 1.00 89.75 85 LEU A O 1
ATOM 699 N N . MET A 1 86 ? 19.784 -4.801 -7.769 1.00 88.75 86 MET A N 1
ATOM 700 C CA . MET A 1 86 ? 20.313 -3.623 -7.064 1.00 88.75 86 MET A CA 1
ATOM 701 C C . MET A 1 86 ? 21.575 -3.012 -7.700 1.00 88.75 86 MET A C 1
ATOM 703 O O . MET A 1 86 ? 21.625 -1.784 -7.804 1.00 88.75 86 MET A O 1
ATOM 707 N N . PRO A 1 87 ? 22.572 -3.788 -8.178 1.00 88.19 87 PRO A N 1
ATOM 708 C CA . PRO A 1 87 ? 23.761 -3.217 -8.816 1.00 88.19 87 PRO A CA 1
ATOM 709 C C . PRO A 1 87 ? 23.456 -2.385 -10.075 1.00 88.19 87 PRO A C 1
ATOM 711 O O . PRO A 1 87 ? 24.179 -1.438 -10.367 1.00 88.19 87 PRO A O 1
ATOM 714 N N . GLY A 1 88 ? 22.385 -2.711 -10.809 1.00 86.25 88 GLY A N 1
ATOM 715 C CA . GLY A 1 88 ? 21.963 -2.022 -12.039 1.00 86.25 88 GLY A CA 1
ATOM 716 C C . GLY A 1 88 ? 20.849 -0.990 -11.837 1.00 86.25 88 GLY A C 1
ATOM 717 O O . GLY A 1 88 ? 20.355 -0.415 -12.806 1.00 86.25 88 GLY A O 1
ATOM 718 N N . LYS A 1 89 ? 20.446 -0.747 -10.587 1.00 89.88 89 LYS A N 1
ATOM 719 C CA . LYS A 1 89 ? 19.222 -0.021 -10.232 1.00 89.88 89 LYS A CA 1
ATOM 720 C C . LYS A 1 89 ? 19.099 1.372 -10.851 1.00 89.88 89 LYS A C 1
ATOM 722 O O . LYS A 1 89 ? 18.033 1.711 -11.352 1.00 89.88 89 LYS A O 1
ATOM 727 N N . HIS A 1 90 ? 20.168 2.166 -10.837 1.00 88.06 90 HIS A N 1
ATOM 728 C CA . HIS A 1 90 ? 20.141 3.532 -11.374 1.00 88.06 90 HIS A CA 1
ATOM 729 C C . HIS A 1 90 ? 19.921 3.534 -12.894 1.00 88.06 90 HIS A C 1
ATOM 731 O O . HIS A 1 90 ? 19.032 4.217 -13.391 1.00 88.06 90 HIS A O 1
ATOM 737 N N . GLY A 1 91 ? 20.651 2.685 -13.627 1.00 89.50 91 GLY A N 1
ATOM 738 C CA . GLY A 1 91 ? 20.455 2.536 -15.072 1.00 89.50 91 GLY A CA 1
ATOM 739 C C . GLY A 1 91 ? 19.059 2.008 -15.419 1.00 89.50 91 GLY A C 1
ATOM 740 O O . GLY A 1 91 ? 18.436 2.485 -16.366 1.00 89.50 91 GLY A O 1
ATOM 741 N N . MET A 1 92 ? 18.533 1.080 -14.615 1.00 93.19 92 MET A N 1
ATOM 742 C CA . MET A 1 92 ? 17.159 0.590 -14.741 1.00 93.19 92 MET A CA 1
ATOM 743 C C . MET A 1 92 ? 16.128 1.709 -14.514 1.00 93.19 92 MET A C 1
ATOM 745 O O . MET A 1 92 ? 15.181 1.818 -15.290 1.00 93.19 92 MET A O 1
ATOM 749 N N . ALA A 1 93 ? 16.312 2.572 -13.511 1.00 94.75 93 ALA A N 1
ATOM 750 C CA . ALA A 1 93 ? 15.417 3.703 -13.251 1.00 94.75 93 ALA A CA 1
ATOM 751 C C . ALA A 1 93 ? 15.353 4.680 -14.440 1.00 94.75 93 ALA A C 1
ATOM 753 O O . ALA A 1 93 ? 14.265 5.140 -14.809 1.00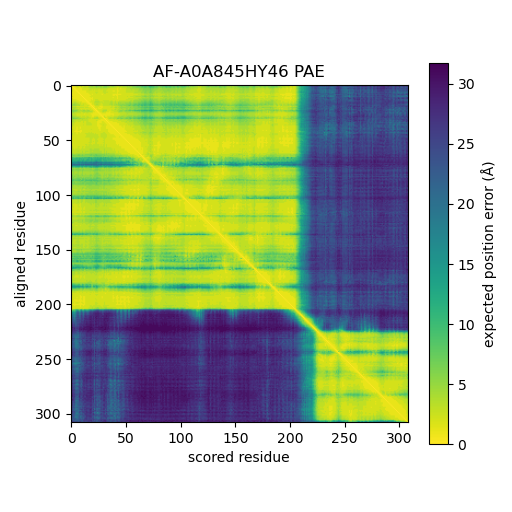 94.75 93 ALA A O 1
ATOM 754 N N . ASP A 1 94 ? 16.488 4.937 -15.096 1.00 94.06 94 ASP A N 1
ATOM 755 C CA . ASP A 1 94 ? 16.549 5.763 -16.305 1.00 94.06 94 ASP A CA 1
ATOM 756 C C . ASP A 1 94 ? 15.834 5.100 -17.489 1.00 94.06 94 ASP A C 1
ATOM 758 O O . ASP A 1 94 ? 15.084 5.756 -18.218 1.00 94.06 94 ASP A O 1
ATOM 762 N N . VAL A 1 95 ? 16.036 3.790 -17.685 1.00 93.75 95 VAL A N 1
ATOM 763 C CA . VAL A 1 95 ? 15.331 3.014 -18.719 1.00 93.75 95 VAL A CA 1
ATOM 764 C C . VAL A 1 95 ? 13.823 3.064 -18.487 1.00 93.75 95 VAL A C 1
ATOM 766 O O . VAL A 1 95 ? 13.077 3.392 -19.410 1.00 93.75 95 VAL A O 1
ATOM 769 N N . ILE A 1 96 ? 13.370 2.799 -17.261 1.00 95.38 96 ILE A N 1
ATOM 770 C CA . ILE A 1 96 ? 11.950 2.831 -16.900 1.00 95.38 96 ILE A CA 1
ATOM 771 C C . ILE A 1 96 ? 11.372 4.225 -17.140 1.00 95.38 96 ILE A C 1
ATOM 773 O O . ILE A 1 96 ? 10.310 4.346 -17.746 1.00 95.38 96 ILE A O 1
ATOM 777 N N . SER A 1 97 ? 12.077 5.284 -16.739 1.00 95.56 97 SER A N 1
ATOM 778 C CA . SER A 1 97 ? 11.631 6.663 -16.970 1.00 95.56 97 SER A CA 1
ATOM 779 C C . SER A 1 97 ? 11.459 6.960 -18.463 1.00 95.56 97 SER A C 1
ATOM 781 O O . SER A 1 97 ? 10.448 7.536 -18.870 1.00 95.56 97 SER A O 1
ATOM 783 N N . ARG A 1 98 ? 12.388 6.493 -19.312 1.00 94.38 98 ARG A N 1
ATOM 784 C CA . ARG A 1 98 ? 12.250 6.604 -20.774 1.00 94.38 98 ARG A CA 1
ATOM 785 C C . ARG A 1 98 ? 11.074 5.793 -21.310 1.00 94.38 98 ARG A C 1
ATOM 787 O O . ARG A 1 98 ? 10.352 6.293 -22.172 1.00 94.38 98 ARG A O 1
ATOM 794 N N . LEU A 1 99 ? 10.852 4.573 -20.820 1.00 93.06 99 LEU A N 1
ATOM 795 C CA . LEU A 1 99 ? 9.709 3.747 -21.224 1.00 93.06 99 LEU A CA 1
ATOM 796 C C . LEU A 1 99 ? 8.383 4.410 -20.835 1.00 93.06 99 LEU A C 1
ATOM 798 O O . LEU A 1 99 ? 7.490 4.496 -21.670 1.00 93.06 99 LEU A O 1
ATOM 802 N N . LEU A 1 100 ? 8.270 4.972 -19.631 1.00 92.75 100 LEU A N 1
ATOM 803 C CA . LEU A 1 100 ? 7.080 5.712 -19.197 1.00 92.75 100 LEU A CA 1
ATOM 804 C C . LEU A 1 100 ? 6.814 6.961 -20.050 1.00 92.75 100 LEU A C 1
ATOM 806 O O . LEU A 1 100 ? 5.655 7.288 -20.312 1.00 92.75 100 LEU A O 1
ATOM 810 N N . ALA A 1 101 ? 7.869 7.653 -20.491 1.00 91.81 101 ALA A N 1
ATOM 811 C CA . ALA A 1 101 ? 7.756 8.844 -21.329 1.00 91.81 101 ALA A CA 1
ATOM 812 C C . ALA A 1 101 ? 7.403 8.514 -22.791 1.00 91.81 101 ALA A C 1
ATOM 814 O O . ALA A 1 101 ? 6.568 9.182 -23.397 1.00 91.81 101 ALA A O 1
ATOM 815 N N . THR A 1 102 ? 8.031 7.483 -23.363 1.00 89.19 102 THR A N 1
ATOM 816 C CA . THR A 1 102 ? 7.915 7.139 -24.793 1.00 89.19 102 THR A CA 1
ATOM 817 C C . THR A 1 102 ? 6.774 6.168 -25.095 1.00 89.19 102 THR A C 1
ATOM 819 O O . THR A 1 102 ? 6.226 6.179 -26.197 1.00 89.19 102 THR A O 1
ATOM 822 N N . LYS A 1 103 ? 6.389 5.325 -24.132 1.00 84.06 103 LYS A N 1
ATOM 823 C CA . LYS A 1 103 ? 5.304 4.344 -24.246 1.00 84.06 103 LYS A CA 1
ATOM 824 C C . LYS A 1 103 ? 4.171 4.753 -23.310 1.00 84.06 103 LYS A C 1
ATOM 826 O O . LYS A 1 103 ? 4.023 4.236 -22.203 1.00 84.06 103 LYS A O 1
ATOM 831 N N . SER A 1 104 ? 3.339 5.678 -23.791 1.00 80.44 104 SER A N 1
ATOM 832 C CA . SER A 1 104 ? 2.239 6.279 -23.021 1.00 80.44 104 SER A CA 1
ATOM 833 C C . SER A 1 104 ? 1.280 5.257 -22.400 1.00 80.44 104 SER A C 1
ATOM 835 O O . SER A 1 104 ? 0.697 5.544 -21.358 1.00 80.44 104 SER A O 1
ATOM 837 N N . GLY A 1 105 ? 1.159 4.055 -22.976 1.00 89.25 105 GLY A N 1
ATOM 838 C CA . GLY A 1 105 ? 0.317 2.977 -22.458 1.00 89.25 105 GLY A CA 1
ATOM 839 C C . GLY A 1 105 ? 0.625 2.583 -21.009 1.00 89.25 105 GLY A C 1
ATOM 840 O O . GLY A 1 105 ? -0.311 2.417 -20.230 1.00 89.25 105 GLY A O 1
ATOM 841 N N . TYR A 1 106 ? 1.901 2.499 -20.611 1.00 91.81 106 TYR A N 1
ATOM 842 C CA . TYR A 1 106 ? 2.270 2.139 -19.232 1.00 91.81 106 TYR A CA 1
ATOM 843 C C . TYR A 1 106 ? 1.916 3.248 -18.248 1.00 91.81 106 TYR A C 1
ATOM 845 O O . TYR A 1 106 ? 1.320 2.992 -17.205 1.00 91.81 106 TYR A O 1
ATOM 853 N N . ARG A 1 107 ? 2.221 4.499 -18.611 1.00 93.00 107 ARG A N 1
ATOM 854 C CA . ARG A 1 107 ? 1.862 5.666 -17.803 1.00 93.00 107 ARG A CA 1
ATOM 855 C C . ARG A 1 107 ? 0.346 5.783 -17.650 1.00 93.00 107 ARG A C 1
ATOM 857 O O . ARG A 1 107 ? -0.134 6.031 -16.554 1.00 93.00 107 ARG A O 1
ATOM 864 N N . GLN A 1 108 ? -0.412 5.580 -18.726 1.00 91.62 108 GLN A N 1
ATOM 865 C CA . GLN A 1 108 ? -1.872 5.613 -18.673 1.00 91.62 108 GLN A CA 1
ATOM 866 C C . GLN A 1 108 ? -2.444 4.467 -17.836 1.00 91.62 108 GLN A C 1
ATOM 868 O O . GLN A 1 108 ? -3.374 4.706 -17.076 1.00 91.62 108 GLN A O 1
ATOM 873 N N . ALA A 1 109 ? -1.893 3.253 -17.934 1.00 92.44 109 ALA A N 1
ATOM 874 C CA . ALA A 1 109 ? -2.293 2.142 -17.071 1.00 92.44 109 ALA A CA 1
ATOM 875 C C . ALA A 1 109 ? -2.043 2.475 -15.594 1.00 92.44 109 ALA A C 1
ATOM 877 O O . ALA A 1 109 ? -2.948 2.332 -14.780 1.00 92.44 109 ALA A O 1
ATOM 878 N N . ALA A 1 110 ? -0.866 3.017 -15.269 1.00 94.56 110 ALA A N 1
ATOM 879 C CA . ALA A 1 110 ? -0.527 3.448 -13.916 1.00 94.56 110 ALA A CA 1
ATOM 880 C C . ALA A 1 110 ? -1.523 4.487 -13.377 1.00 94.56 110 ALA A C 1
ATOM 882 O O . ALA A 1 110 ? -2.042 4.332 -12.278 1.00 94.56 110 ALA A O 1
ATOM 883 N N . LEU A 1 111 ? -1.844 5.508 -14.179 1.00 93.38 111 LEU A N 1
ATOM 884 C CA . LEU A 1 111 ? -2.797 6.555 -13.803 1.00 93.38 111 LEU A CA 1
ATOM 885 C C . LEU A 1 111 ? -4.237 6.039 -13.687 1.00 93.38 111 LEU A C 1
ATOM 887 O O . LEU A 1 111 ? -4.967 6.490 -12.813 1.00 93.38 111 LEU A O 1
ATOM 891 N N . ARG A 1 112 ? -4.656 5.091 -14.533 1.00 92.62 112 ARG A N 1
ATOM 892 C CA . ARG A 1 112 ? -5.982 4.462 -14.434 1.00 92.62 112 ARG A CA 1
ATOM 893 C C . ARG A 1 112 ? -6.116 3.610 -13.178 1.00 92.62 112 ARG A C 1
ATOM 895 O O . ARG A 1 112 ? -7.106 3.741 -12.470 1.00 92.62 112 ARG A O 1
ATOM 902 N N . ILE A 1 113 ? -5.106 2.796 -12.872 1.00 93.62 113 ILE A N 1
ATOM 903 C CA . ILE A 1 113 ? -5.070 1.980 -11.652 1.00 93.62 113 ILE A CA 1
ATOM 904 C C . ILE A 1 113 ? -5.058 2.888 -10.418 1.00 93.62 113 ILE A C 1
ATOM 906 O O . ILE A 1 113 ? -5.871 2.702 -9.518 1.00 93.62 113 ILE A O 1
ATOM 910 N N . ALA A 1 114 ? -4.190 3.903 -10.396 1.00 94.06 114 ALA A N 1
ATOM 911 C CA . ALA A 1 114 ? -4.138 4.881 -9.313 1.00 94.06 114 ALA A CA 1
ATOM 912 C C . ALA A 1 114 ? -5.469 5.631 -9.152 1.00 94.06 114 ALA A C 1
ATOM 914 O O . ALA A 1 114 ? -5.962 5.774 -8.038 1.00 94.06 114 ALA A O 1
ATOM 915 N N . GLY A 1 115 ? -6.097 6.029 -10.261 1.00 91.19 115 GLY A N 1
ATOM 916 C CA . GLY A 1 115 ? -7.420 6.646 -10.266 1.00 91.19 115 GLY A CA 1
ATOM 917 C C . GLY A 1 115 ? -8.514 5.711 -9.750 1.00 91.19 115 GLY A C 1
ATOM 918 O O . GLY A 1 115 ? -9.358 6.138 -8.975 1.00 91.19 115 GLY A O 1
ATOM 919 N N . ALA A 1 116 ? -8.488 4.423 -10.101 1.00 90.88 116 ALA A N 1
ATOM 920 C CA . ALA A 1 116 ? -9.420 3.433 -9.558 1.00 90.88 116 ALA A CA 1
ATOM 921 C C . ALA A 1 116 ? -9.236 3.224 -8.044 1.00 90.88 116 ALA A C 1
ATOM 923 O O . ALA A 1 116 ? -10.199 2.925 -7.342 1.00 90.88 116 ALA A O 1
ATOM 924 N N . LEU A 1 117 ? -8.014 3.419 -7.544 1.00 92.31 117 LEU A N 1
ATOM 925 C CA . LEU A 1 117 ? -7.672 3.388 -6.123 1.00 92.31 117 LEU A CA 1
ATOM 926 C C . LEU A 1 117 ? -7.853 4.739 -5.417 1.00 92.31 117 LEU A C 1
ATOM 928 O O . LEU A 1 117 ? -7.621 4.814 -4.213 1.00 92.31 117 LEU A O 1
ATOM 932 N N . GLY A 1 118 ? -8.274 5.795 -6.119 1.00 89.81 118 GLY A N 1
ATOM 933 C CA . GLY A 1 118 ? -8.432 7.134 -5.550 1.00 89.81 118 GLY A CA 1
ATOM 934 C C . GLY A 1 118 ? -7.125 7.729 -5.014 1.00 89.81 118 GLY A C 1
ATOM 935 O O . GLY A 1 118 ? -7.138 8.340 -3.951 1.00 89.81 118 GLY A O 1
ATOM 936 N N . LEU A 1 119 ? -5.992 7.481 -5.675 1.00 90.25 119 LEU A N 1
ATOM 937 C CA . LEU A 1 119 ? -4.692 8.061 -5.320 1.00 90.25 119 LEU A CA 1
ATOM 938 C C . LEU A 1 119 ? -4.509 9.404 -6.034 1.00 90.25 119 LEU A C 1
ATOM 940 O O . LEU A 1 119 ? -3.900 9.487 -7.108 1.00 90.25 119 LEU A O 1
ATOM 944 N N . ASP A 1 120 ? -5.073 10.453 -5.439 1.00 82.25 120 ASP A N 1
ATOM 945 C CA . ASP A 1 120 ? -4.974 11.815 -5.957 1.00 82.25 120 ASP A CA 1
ATOM 946 C C . ASP A 1 120 ? -3.515 12.291 -5.932 1.00 82.25 120 ASP A C 1
ATOM 948 O O . ASP A 1 120 ? -2.848 12.286 -4.902 1.00 82.25 120 ASP A O 1
ATOM 952 N N . GLY A 1 121 ? -3.001 12.709 -7.089 1.00 85.38 121 GLY A N 1
ATOM 953 C CA . GLY A 1 121 ? -1.627 13.206 -7.207 1.00 85.38 121 GLY A CA 1
ATOM 954 C C . GLY A 1 121 ? -0.557 12.133 -7.420 1.00 85.38 121 GLY A C 1
ATOM 955 O O . GLY A 1 121 ? 0.618 12.485 -7.525 1.00 85.38 121 GLY A O 1
ATOM 956 N N . TYR A 1 122 ? -0.924 10.855 -7.570 1.00 93.31 122 TYR A N 1
ATOM 957 C CA . TYR A 1 122 ? 0.048 9.824 -7.936 1.00 93.31 122 TYR A CA 1
ATOM 958 C C . TYR A 1 122 ? 0.700 10.129 -9.295 1.00 93.31 122 TYR A C 1
ATOM 960 O O . TYR A 1 122 ? 0.038 10.252 -10.332 1.00 93.31 122 TYR A O 1
ATOM 968 N N . VAL A 1 123 ? 2.033 10.199 -9.302 1.00 93.44 123 VAL A N 1
ATOM 969 C CA . VAL A 1 123 ? 2.844 10.378 -10.512 1.00 93.44 123 VAL A CA 1
ATOM 970 C C . VAL A 1 123 ? 3.809 9.203 -10.642 1.00 93.44 123 VAL A C 1
ATOM 972 O O . VAL A 1 123 ? 4.682 9.070 -9.783 1.00 93.44 123 VAL A O 1
ATOM 975 N N . PRO A 1 124 ? 3.719 8.375 -11.702 1.00 93.69 124 PRO A N 1
ATOM 976 C CA . PRO A 1 124 ? 4.645 7.265 -11.921 1.00 93.69 124 PRO A CA 1
ATOM 977 C C . PRO A 1 124 ? 6.102 7.733 -11.940 1.00 93.69 124 PRO A C 1
ATOM 979 O O . PRO A 1 124 ? 6.439 8.693 -12.635 1.00 93.69 124 PRO A O 1
ATOM 982 N N . SER A 1 125 ? 6.968 7.036 -11.205 1.00 95.69 125 SER A N 1
ATOM 983 C CA . SER A 1 125 ? 8.389 7.369 -11.083 1.00 95.69 125 SER A CA 1
ATOM 984 C C . SER A 1 125 ? 9.247 6.168 -11.443 1.00 95.69 125 SER A C 1
ATOM 986 O O . SER A 1 125 ? 9.089 5.095 -10.860 1.00 95.69 125 SER A O 1
ATOM 988 N N . GLY A 1 126 ? 10.198 6.350 -12.365 1.00 95.62 126 GLY A N 1
ATOM 989 C CA . GLY A 1 126 ? 11.131 5.281 -12.711 1.00 95.62 126 GLY A CA 1
ATOM 990 C C . GLY A 1 126 ? 11.992 4.841 -11.533 1.00 95.62 126 GLY A C 1
ATOM 991 O O . GLY A 1 126 ? 12.295 3.657 -11.426 1.00 95.62 126 GLY A O 1
ATOM 992 N N . GLN A 1 127 ? 12.293 5.752 -10.601 1.00 96.62 127 GLN A N 1
ATOM 993 C CA . GLN A 1 127 ? 13.027 5.419 -9.385 1.00 96.62 127 GLN A CA 1
ATOM 994 C C . GLN A 1 127 ? 12.223 4.487 -8.476 1.00 96.62 127 GLN A C 1
ATOM 996 O O . GLN A 1 127 ? 12.717 3.423 -8.120 1.00 96.62 127 GLN A O 1
ATOM 1001 N N . ARG A 1 128 ? 10.971 4.833 -8.150 1.00 96.62 128 ARG A N 1
ATOM 1002 C CA . ARG A 1 128 ? 10.153 4.005 -7.247 1.00 96.62 128 ARG A CA 1
ATOM 1003 C C . ARG A 1 128 ? 9.795 2.653 -7.860 1.00 96.62 128 ARG A C 1
ATOM 1005 O O . ARG A 1 128 ? 9.794 1.638 -7.174 1.00 96.62 128 ARG A O 1
ATOM 1012 N N . ILE A 1 129 ? 9.570 2.611 -9.171 1.00 97.25 129 ILE A N 1
ATOM 1013 C CA . ILE A 1 129 ? 9.332 1.350 -9.883 1.00 97.25 129 ILE A CA 1
ATOM 1014 C C . ILE A 1 129 ? 10.606 0.487 -9.912 1.00 97.25 129 ILE A C 1
ATOM 1016 O O . ILE A 1 129 ? 10.531 -0.727 -9.725 1.00 97.25 129 ILE A O 1
ATOM 1020 N N . ALA A 1 130 ? 11.788 1.087 -10.092 1.00 96.12 130 ALA A N 1
ATOM 1021 C CA . ALA A 1 130 ? 13.058 0.373 -9.955 1.00 96.12 130 ALA A CA 1
ATOM 1022 C C . ALA A 1 130 ? 13.262 -0.153 -8.522 1.00 96.12 130 ALA A C 1
ATOM 1024 O O . ALA A 1 130 ? 13.704 -1.288 -8.349 1.00 96.12 130 ALA A O 1
ATOM 1025 N N . ASP A 1 131 ? 12.905 0.632 -7.499 1.00 95.31 131 ASP A N 1
ATOM 1026 C CA . ASP A 1 131 ? 12.921 0.201 -6.095 1.00 95.31 131 ASP A CA 1
ATOM 1027 C C . ASP A 1 131 ? 12.031 -1.037 -5.891 1.00 95.31 131 ASP A C 1
ATOM 1029 O O . ASP A 1 131 ? 12.476 -2.029 -5.313 1.00 95.31 131 ASP A O 1
ATOM 1033 N N . ALA A 1 132 ? 10.813 -1.010 -6.441 1.00 96.56 132 ALA A N 1
ATOM 1034 C CA . ALA A 1 132 ? 9.855 -2.110 -6.381 1.00 96.56 132 ALA A CA 1
ATOM 1035 C C . ALA A 1 132 ? 10.384 -3.393 -7.054 1.00 96.56 132 ALA A C 1
ATOM 1037 O O . ALA A 1 132 ? 10.244 -4.493 -6.516 1.00 96.56 132 ALA A O 1
ATOM 1038 N N . LEU A 1 133 ? 11.045 -3.283 -8.210 1.00 95.12 133 LEU A N 1
ATOM 1039 C CA . LEU A 1 133 ? 11.663 -4.426 -8.899 1.00 95.12 133 LEU A CA 1
ATOM 1040 C C . LEU A 1 133 ? 12.854 -5.024 -8.138 1.00 95.12 133 LEU A C 1
ATOM 1042 O O . LEU A 1 133 ? 13.042 -6.243 -8.157 1.00 95.12 133 LEU A O 1
ATOM 1046 N N . CYS A 1 134 ? 13.624 -4.181 -7.450 1.00 93.88 134 CYS A N 1
ATOM 1047 C CA . CYS A 1 134 ? 14.764 -4.583 -6.627 1.00 93.88 134 CYS A CA 1
ATOM 1048 C C . CYS A 1 134 ? 14.375 -5.178 -5.264 1.00 93.88 134 CYS A C 1
ATOM 1050 O O . CYS A 1 134 ? 15.246 -5.608 -4.505 1.00 93.88 134 CYS A O 1
ATOM 1052 N N . HIS A 1 135 ? 13.091 -5.177 -4.913 1.00 91.88 135 HIS A N 1
ATOM 1053 C CA . HIS A 1 135 ? 12.622 -5.675 -3.629 1.00 91.88 135 HIS A CA 1
ATOM 1054 C C . HIS A 1 135 ? 12.915 -7.176 -3.449 1.00 91.88 135 HIS A C 1
ATOM 1056 O O . HIS A 1 135 ? 12.753 -7.982 -4.366 1.00 91.88 135 HIS A O 1
ATOM 1062 N N . GLN A 1 136 ? 13.292 -7.594 -2.237 1.00 87.00 136 GLN A N 1
ATOM 1063 C CA . GLN A 1 136 ? 13.496 -9.011 -1.933 1.00 87.00 136 GLN A CA 1
ATOM 1064 C C . GLN A 1 136 ? 12.223 -9.626 -1.357 1.00 87.00 136 GLN A C 1
ATOM 1066 O O . GLN A 1 136 ? 11.851 -9.353 -0.218 1.00 87.00 136 GLN A O 1
ATOM 1071 N N . GLY A 1 137 ? 11.598 -10.561 -2.068 1.00 85.50 137 GLY A N 1
ATOM 1072 C CA . GLY A 1 137 ? 10.452 -11.264 -1.504 1.00 85.50 137 GLY A CA 1
ATOM 1073 C C . GLY A 1 137 ? 9.857 -12.350 -2.382 1.00 85.50 137 GLY A C 1
ATOM 1074 O O . GLY A 1 137 ? 10.512 -12.912 -3.261 1.00 85.50 137 GLY A O 1
ATOM 1075 N N . LYS A 1 138 ? 8.593 -12.651 -2.083 1.00 91.25 138 LYS A N 1
ATOM 1076 C CA . LYS A 1 138 ? 7.727 -13.509 -2.892 1.00 91.25 138 LYS A CA 1
ATOM 1077 C C . LYS A 1 138 ? 7.543 -12.881 -4.287 1.00 91.25 138 LYS A C 1
ATOM 1079 O O . LYS A 1 138 ? 7.654 -11.668 -4.445 1.00 91.25 138 LYS A O 1
ATOM 1084 N N . LYS A 1 139 ? 7.324 -13.724 -5.297 1.00 94.38 139 LYS A N 1
ATOM 1085 C CA . LYS A 1 139 ? 7.373 -13.345 -6.720 1.00 94.38 139 LYS A CA 1
ATOM 1086 C C . LYS A 1 139 ? 6.073 -12.713 -7.212 1.00 94.38 139 LYS A C 1
ATOM 1088 O O . LYS A 1 139 ? 5.032 -12.899 -6.587 1.00 94.38 139 LYS A O 1
ATOM 1093 N N . TYR A 1 140 ? 6.117 -12.012 -8.346 1.00 94.75 140 TYR A N 1
ATOM 1094 C CA . TYR A 1 140 ? 4.949 -11.330 -8.929 1.00 94.75 140 TYR A CA 1
ATOM 1095 C C . TYR A 1 140 ? 3.806 -12.262 -9.347 1.00 94.75 140 TYR A C 1
ATOM 1097 O O . TYR A 1 140 ? 2.651 -11.834 -9.375 1.00 94.75 140 TYR A O 1
ATOM 1105 N N . ALA A 1 141 ? 4.086 -13.552 -9.555 1.00 92.50 141 ALA A N 1
ATOM 1106 C CA . ALA A 1 141 ? 3.053 -14.583 -9.657 1.00 92.50 141 ALA A CA 1
ATOM 1107 C C . ALA A 1 141 ? 2.086 -14.560 -8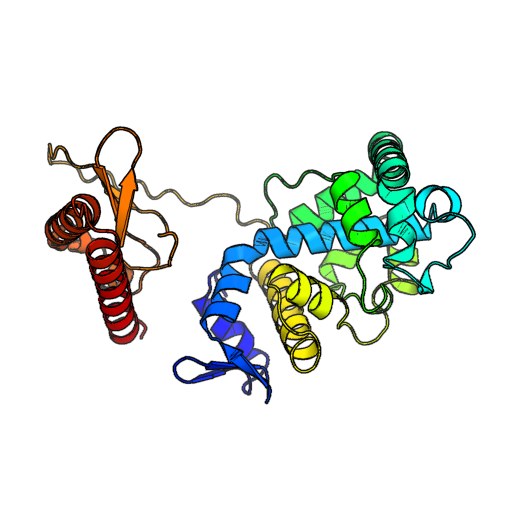.455 1.00 92.50 141 ALA A C 1
ATOM 1109 O O . ALA A 1 141 ? 0.922 -14.912 -8.611 1.00 92.50 141 ALA A O 1
ATOM 1110 N N . ARG A 1 142 ? 2.545 -14.071 -7.290 1.00 93.44 142 ARG A N 1
ATOM 1111 C CA . ARG A 1 142 ? 1.805 -14.024 -6.024 1.00 93.44 142 ARG A CA 1
ATOM 1112 C C . ARG A 1 142 ? 1.229 -12.675 -5.628 1.00 93.44 142 ARG A C 1
ATOM 1114 O O . ARG A 1 142 ? 0.836 -12.481 -4.481 1.00 93.44 142 ARG A O 1
ATOM 1121 N N . LEU A 1 143 ? 1.179 -11.719 -6.547 1.00 93.69 143 LEU A N 1
ATOM 1122 C CA . LEU A 1 143 ? 0.597 -10.405 -6.285 1.00 93.69 143 LEU A CA 1
ATOM 1123 C C . LEU A 1 143 ? -0.928 -10.438 -6.466 1.00 93.69 143 LEU A C 1
ATOM 1125 O O . LEU A 1 143 ? -1.400 -10.753 -7.548 1.00 93.69 143 LEU A O 1
ATOM 1129 N N . GLN A 1 144 ? -1.717 -10.091 -5.450 1.00 93.06 144 GLN A N 1
ATOM 1130 C CA . GLN A 1 144 ? -3.176 -10.011 -5.610 1.00 93.06 144 GLN A CA 1
ATOM 1131 C C . GLN A 1 144 ? -3.548 -8.913 -6.616 1.00 93.06 144 GLN A C 1
ATOM 1133 O O . GLN A 1 144 ? -3.085 -7.782 -6.481 1.00 93.06 144 GLN A O 1
ATOM 1138 N N . ILE A 1 145 ? -4.413 -9.218 -7.591 1.00 92.44 145 ILE A N 1
ATOM 1139 C CA . ILE A 1 145 ? -4.975 -8.226 -8.527 1.00 92.44 145 ILE A CA 1
ATOM 1140 C C . ILE A 1 145 ? -6.503 -8.353 -8.547 1.00 92.44 145 ILE A C 1
ATOM 1142 O O . ILE A 1 145 ? -7.023 -9.257 -9.216 1.00 92.44 145 ILE A O 1
ATOM 1146 N N . PRO A 1 146 ? -7.229 -7.450 -7.858 1.00 90.38 146 PRO A N 1
ATOM 1147 C CA . PRO A 1 146 ? -8.684 -7.396 -7.899 1.00 90.38 146 PRO A CA 1
ATOM 1148 C C . PRO A 1 146 ? -9.215 -7.313 -9.330 1.00 90.38 146 PRO A C 1
ATOM 1150 O O . PRO A 1 146 ? -8.652 -6.619 -10.179 1.00 90.38 146 PRO A O 1
ATOM 1153 N N . LEU A 1 147 ? -10.347 -7.972 -9.589 1.00 84.94 147 LEU A N 1
ATOM 1154 C CA . LEU A 1 147 ? -10.969 -8.013 -10.919 1.00 84.94 147 LEU A CA 1
ATOM 1155 C C . LEU A 1 147 ? -11.247 -6.617 -11.492 1.00 84.94 147 LEU A C 1
ATOM 1157 O O . LEU A 1 147 ? -11.116 -6.416 -12.696 1.00 84.94 147 LEU A O 1
ATOM 1161 N N . VAL A 1 148 ? -11.594 -5.655 -10.632 1.00 86.19 148 VAL A N 1
ATOM 1162 C CA . VAL A 1 148 ? -11.816 -4.257 -11.028 1.00 86.19 148 VAL A CA 1
ATOM 1163 C C . VAL A 1 148 ? -10.549 -3.659 -11.641 1.00 86.19 148 VAL A C 1
ATOM 1165 O O . VAL A 1 148 ? -10.619 -3.058 -12.707 1.00 86.19 148 VAL A O 1
ATOM 1168 N N . LEU A 1 149 ? -9.383 -3.901 -11.034 1.00 89.25 149 LEU A N 1
ATOM 1169 C CA . LEU A 1 149 ? -8.110 -3.373 -11.526 1.00 89.25 149 LEU A CA 1
ATOM 1170 C C . LEU A 1 149 ? -7.614 -4.078 -12.788 1.00 89.25 149 LEU A C 1
ATOM 1172 O O . LEU A 1 149 ? -6.910 -3.458 -13.578 1.00 89.25 149 LEU A O 1
ATOM 1176 N N . ARG A 1 150 ? -7.994 -5.344 -13.022 1.00 87.12 150 ARG A N 1
ATOM 1177 C CA . ARG A 1 150 ? -7.593 -6.072 -14.243 1.00 87.12 150 ARG A CA 1
ATOM 1178 C C . ARG A 1 150 ? -8.012 -5.333 -15.516 1.00 87.12 150 ARG A C 1
ATOM 1180 O O . ARG A 1 150 ? -7.229 -5.244 -16.456 1.00 87.12 150 ARG A O 1
ATOM 1187 N N . ARG A 1 151 ? -9.196 -4.719 -15.498 1.00 84.31 151 ARG A N 1
ATOM 1188 C CA . ARG A 1 151 ? -9.736 -3.940 -16.623 1.00 84.31 151 ARG A CA 1
ATOM 1189 C C . ARG A 1 151 ? -8.945 -2.657 -16.887 1.00 84.31 151 ARG A C 1
ATOM 1191 O O . ARG A 1 151 ? -8.850 -2.207 -18.026 1.00 84.31 151 ARG A O 1
ATOM 1198 N N . GLU A 1 152 ? -8.319 -2.091 -15.857 1.00 88.00 152 GLU A N 1
ATOM 1199 C CA . GLU A 1 152 ? -7.561 -0.839 -15.965 1.00 88.00 152 GLU A CA 1
ATOM 1200 C C . GLU A 1 152 ? -6.221 -1.009 -16.704 1.00 88.00 152 GLU A C 1
ATOM 1202 O O . GLU A 1 152 ? -5.652 -0.036 -17.218 1.00 88.00 152 GLU A O 1
ATOM 1207 N N . PHE A 1 153 ? -5.742 -2.248 -16.861 1.00 85.75 153 PHE A N 1
ATOM 1208 C CA . PHE A 1 153 ? -4.564 -2.558 -17.676 1.00 85.75 153 PHE A CA 1
ATOM 1209 C C . PHE A 1 153 ? -4.812 -2.393 -19.183 1.00 85.75 153 PHE A C 1
ATOM 1211 O O . PHE A 1 153 ? -3.856 -2.185 -19.935 1.00 85.75 153 PHE A O 1
ATOM 1218 N N . GLY A 1 154 ? -6.073 -2.397 -19.631 1.00 84.31 154 GLY A N 1
ATOM 1219 C CA . GLY A 1 154 ? -6.448 -2.192 -21.029 1.00 84.31 154 GLY A CA 1
ATOM 1220 C C . GLY A 1 154 ? -5.747 -3.180 -21.962 1.00 84.31 154 GLY A C 1
ATOM 1221 O O . GLY A 1 154 ? -5.915 -4.386 -21.844 1.00 84.31 154 GLY A O 1
ATOM 1222 N N . VAL A 1 155 ? -4.911 -2.671 -22.872 1.00 81.31 155 VAL A N 1
ATOM 1223 C CA . VAL A 1 155 ? -4.187 -3.492 -23.864 1.00 81.31 155 VAL A CA 1
ATOM 1224 C C . VAL A 1 155 ? -3.237 -4.535 -23.263 1.00 81.31 155 VAL A C 1
ATOM 1226 O O . VAL A 1 155 ? -2.784 -5.404 -23.995 1.00 81.31 155 VAL A O 1
ATOM 1229 N N . PHE A 1 156 ? -2.924 -4.447 -21.967 1.00 84.12 156 PHE A N 1
ATOM 1230 C CA . PHE A 1 156 ? -2.032 -5.376 -21.265 1.00 84.12 156 PHE A CA 1
ATOM 1231 C C . PHE A 1 156 ? -2.769 -6.435 -20.431 1.00 84.12 156 PHE A C 1
ATOM 1233 O O . PHE A 1 156 ? -2.134 -7.209 -19.714 1.00 84.12 156 PHE A O 1
ATOM 1240 N N . GLU A 1 157 ? -4.105 -6.441 -20.456 1.00 79.31 157 GLU A N 1
ATOM 1241 C CA . GLU A 1 157 ? -4.925 -7.297 -19.593 1.00 79.31 157 GLU A CA 1
ATOM 1242 C C . GLU A 1 157 ? -4.591 -8.789 -19.756 1.00 79.31 157 GLU A C 1
ATOM 1244 O O . GLU A 1 157 ? -4.445 -9.498 -18.760 1.00 79.31 157 GLU A O 1
ATOM 1249 N N . ALA A 1 158 ? -4.409 -9.261 -20.994 1.00 81.88 158 ALA A N 1
ATOM 1250 C CA . ALA A 1 158 ? -4.148 -10.672 -21.284 1.00 81.88 158 ALA A CA 1
ATOM 1251 C C . ALA A 1 158 ? -2.797 -11.150 -20.725 1.00 81.88 158 ALA A C 1
ATOM 1253 O O . ALA A 1 158 ? -2.686 -12.249 -20.172 1.00 81.88 158 ALA A O 1
ATOM 1254 N N . GLU A 1 159 ? -1.761 -10.320 -20.840 1.00 80.06 159 GLU A N 1
ATOM 1255 C CA . GLU A 1 159 ? -0.426 -10.648 -20.352 1.00 80.06 159 GLU A CA 1
ATOM 1256 C C . GLU A 1 159 ? -0.350 -10.618 -18.832 1.00 80.06 159 GLU A C 1
ATOM 1258 O O . GLU A 1 159 ? 0.256 -11.515 -18.241 1.00 80.06 159 GLU A O 1
ATOM 1263 N N . VAL A 1 160 ? -1.007 -9.639 -18.206 1.00 80.31 160 VAL A N 1
ATOM 1264 C CA . VAL A 1 160 ? -1.137 -9.560 -16.748 1.00 80.31 160 VAL A CA 1
ATOM 1265 C C . VAL A 1 160 ? -1.880 -10.788 -16.228 1.00 80.31 160 VAL A C 1
ATOM 1267 O O . VAL A 1 160 ? -1.368 -11.465 -15.342 1.00 80.31 160 VAL A O 1
ATOM 1270 N N . ALA A 1 161 ? -3.022 -11.139 -16.826 1.00 77.44 161 ALA A N 1
ATOM 1271 C CA . ALA A 1 161 ? -3.841 -12.274 -16.398 1.00 77.44 161 ALA A CA 1
ATOM 1272 C C . ALA A 1 161 ? -3.110 -13.627 -16.455 1.00 77.44 161 ALA A C 1
ATOM 1274 O O . ALA A 1 161 ? -3.451 -14.527 -15.691 1.00 77.44 161 ALA A O 1
ATOM 1275 N N . SER A 1 162 ? -2.118 -13.763 -17.339 1.00 82.69 162 SER A N 1
ATOM 1276 C CA . SER A 1 162 ? -1.385 -15.018 -17.543 1.00 82.69 162 SER A CA 1
ATOM 1277 C C . SER A 1 162 ? -0.083 -15.115 -16.741 1.00 82.69 162 SER A C 1
ATOM 1279 O O . SER A 1 162 ? 0.419 -16.216 -16.544 1.00 82.69 162 SER A O 1
ATOM 1281 N N . ASN A 1 163 ? 0.490 -13.986 -16.302 1.00 85.88 163 ASN A N 1
ATOM 1282 C CA . ASN A 1 163 ? 1.846 -13.954 -15.734 1.00 85.88 163 ASN A CA 1
ATOM 1283 C C . ASN A 1 163 ? 1.940 -13.287 -14.354 1.00 85.88 163 ASN A C 1
ATOM 1285 O O . ASN A 1 163 ? 2.955 -13.441 -13.678 1.00 85.88 163 ASN A O 1
ATOM 1289 N N . ILE A 1 164 ? 0.923 -12.542 -13.917 1.00 89.19 164 ILE A N 1
ATOM 1290 C CA . ILE A 1 164 ? 0.962 -11.777 -12.667 1.00 89.19 164 ILE A CA 1
ATOM 1291 C C . ILE A 1 164 ? -0.275 -12.119 -11.838 1.00 89.19 164 ILE A C 1
ATOM 1293 O O . ILE A 1 164 ? -1.401 -12.056 -12.324 1.00 89.19 164 ILE A O 1
ATOM 1297 N N . GLY A 1 165 ? -0.067 -12.464 -10.567 1.00 83.19 165 GLY A N 1
ATOM 1298 C CA . GLY A 1 165 ? -1.171 -12.660 -9.627 1.00 83.19 165 GLY A CA 1
ATOM 1299 C C . GLY A 1 165 ? -2.048 -13.882 -9.871 1.00 83.19 165 GLY A C 1
ATOM 1300 O O . GLY A 1 165 ? -3.272 -13.797 -9.746 1.00 83.19 165 GLY A O 1
ATOM 1301 N N . PHE A 1 166 ? -1.429 -15.006 -10.227 1.00 82.69 166 PHE A N 1
ATOM 1302 C CA . PHE A 1 166 ? -2.099 -16.288 -10.451 1.00 82.69 166 PHE A CA 1
ATOM 1303 C C . PHE A 1 166 ? -1.859 -17.329 -9.338 1.00 82.69 166 PHE A C 1
ATOM 1305 O O . PHE A 1 166 ? -2.479 -18.387 -9.373 1.00 82.69 166 PHE A O 1
ATOM 1312 N N . ASP A 1 167 ? -0.997 -17.055 -8.353 1.00 84.31 167 ASP A N 1
ATOM 1313 C CA . A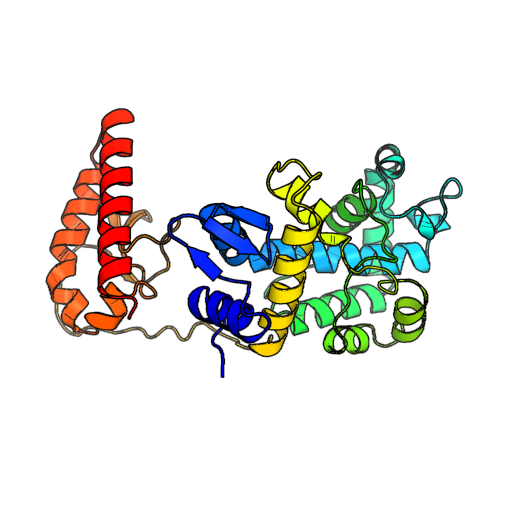SP A 1 167 ? -0.575 -18.021 -7.324 1.00 84.31 167 ASP A CA 1
ATOM 1314 C C . ASP A 1 167 ? -0.594 -17.417 -5.906 1.00 84.31 167 ASP A C 1
ATOM 1316 O O . ASP A 1 167 ? 0.067 -16.427 -5.685 1.00 84.31 167 ASP A O 1
ATOM 1320 N N . ASN A 1 168 ? -1.277 -17.991 -4.910 1.00 72.56 168 ASN A N 1
ATOM 1321 C CA . ASN A 1 168 ? -1.109 -17.724 -3.456 1.00 72.56 168 ASN A CA 1
ATOM 1322 C C . ASN A 1 168 ? -1.166 -16.268 -2.896 1.00 72.56 168 ASN A C 1
ATOM 1324 O O . ASN A 1 168 ? -1.116 -16.103 -1.681 1.00 72.56 168 ASN A O 1
ATOM 1328 N N . THR A 1 169 ? -1.309 -15.227 -3.725 1.00 85.94 169 THR A N 1
ATOM 1329 C CA . THR A 1 169 ? -1.788 -13.847 -3.446 1.00 85.94 169 THR A CA 1
ATOM 1330 C C . THR A 1 169 ? -1.180 -13.093 -2.251 1.00 85.94 169 THR A C 1
ATOM 1332 O O . THR A 1 169 ? -1.754 -12.125 -1.755 1.00 85.94 169 THR A O 1
ATOM 1335 N N . ASP A 1 170 ? -0.016 -13.507 -1.771 1.00 89.94 170 ASP A N 1
ATOM 1336 C CA . ASP A 1 170 ? 0.583 -13.079 -0.507 1.00 89.94 170 ASP A CA 1
ATOM 1337 C C . ASP A 1 170 ? 1.936 -12.374 -0.679 1.00 89.94 170 ASP A C 1
ATOM 1339 O O . ASP A 1 170 ? 2.701 -12.221 0.279 1.00 89.94 170 ASP A O 1
ATOM 1343 N N . MET A 1 171 ? 2.242 -11.924 -1.900 1.00 93.06 171 MET A N 1
ATOM 1344 C CA . MET A 1 171 ? 3.490 -11.224 -2.200 1.00 93.06 171 MET A CA 1
ATOM 1345 C C . MET A 1 171 ? 3.652 -9.943 -1.382 1.00 93.06 171 MET A C 1
ATOM 1347 O O . MET A 1 171 ? 4.716 -9.701 -0.803 1.00 93.06 171 MET A O 1
ATOM 1351 N N . PHE A 1 172 ? 2.585 -9.146 -1.307 1.00 93.94 172 PHE A N 1
ATOM 1352 C CA . PHE A 1 172 ? 2.656 -7.791 -0.772 1.00 93.94 172 PHE A CA 1
ATOM 1353 C C . PHE A 1 172 ? 2.868 -7.748 0.746 1.00 93.94 172 PHE A C 1
ATOM 1355 O O . PHE A 1 172 ? 3.377 -6.762 1.268 1.00 93.94 172 PHE A O 1
ATOM 1362 N N . GLY A 1 173 ? 2.589 -8.844 1.459 1.00 93.06 173 GLY A N 1
ATOM 1363 C CA . GLY A 1 173 ? 2.887 -8.951 2.889 1.00 93.06 173 GLY A CA 1
ATOM 1364 C C . GLY A 1 173 ? 4.368 -8.744 3.216 1.00 93.06 173 GLY A C 1
ATOM 1365 O O . GLY A 1 173 ? 4.683 -8.145 4.240 1.00 93.06 173 GLY A O 1
ATOM 1366 N N . ASN A 1 174 ? 5.282 -9.156 2.326 1.00 91.88 174 ASN A N 1
ATOM 1367 C CA . ASN A 1 174 ? 6.713 -8.889 2.501 1.00 91.88 174 ASN A CA 1
ATOM 1368 C C . ASN A 1 174 ? 7.051 -7.405 2.311 1.00 91.88 174 ASN A C 1
ATOM 1370 O O . ASN A 1 174 ? 7.900 -6.896 3.031 1.00 91.88 174 ASN A O 1
ATOM 1374 N N . VAL A 1 175 ? 6.385 -6.729 1.369 1.00 93.88 175 VAL A N 1
ATOM 1375 C CA . VAL A 1 175 ? 6.570 -5.290 1.112 1.00 93.88 175 VAL A CA 1
ATOM 1376 C C . VAL A 1 175 ? 6.113 -4.480 2.323 1.00 93.88 175 VAL A C 1
ATOM 1378 O O . VAL A 1 175 ? 6.815 -3.583 2.782 1.00 93.88 175 VAL A O 1
ATOM 1381 N N . VAL A 1 176 ? 4.960 -4.843 2.893 1.00 92.88 176 VAL A N 1
ATOM 1382 C CA . VAL A 1 176 ? 4.449 -4.235 4.129 1.00 92.88 176 VAL A CA 1
ATOM 1383 C C . VAL A 1 176 ? 5.400 -4.490 5.299 1.00 92.88 176 VAL A C 1
ATOM 1385 O O . VAL A 1 176 ? 5.715 -3.561 6.039 1.00 92.88 176 VAL A O 1
ATOM 1388 N N . ALA A 1 177 ? 5.873 -5.728 5.463 1.00 91.44 177 ALA A N 1
ATOM 1389 C CA . ALA A 1 177 ? 6.803 -6.074 6.533 1.00 91.44 177 ALA A CA 1
ATOM 1390 C C . ALA A 1 177 ? 8.101 -5.258 6.443 1.00 91.44 177 ALA A C 1
ATOM 1392 O O . ALA A 1 177 ? 8.527 -4.695 7.445 1.00 91.44 177 ALA A O 1
ATOM 1393 N N . ASP A 1 178 ? 8.677 -5.126 5.247 1.00 89.88 178 ASP A N 1
ATOM 1394 C CA . ASP A 1 178 ? 9.899 -4.347 5.035 1.00 89.88 178 ASP A CA 1
ATOM 1395 C C . ASP A 1 178 ? 9.691 -2.855 5.298 1.00 89.88 178 ASP A C 1
ATOM 1397 O O . ASP A 1 178 ? 10.536 -2.221 5.925 1.00 89.88 178 ASP A O 1
ATOM 1401 N N . ARG A 1 179 ? 8.552 -2.288 4.876 1.00 90.31 179 ARG A N 1
ATOM 1402 C CA . ARG A 1 179 ? 8.232 -0.876 5.132 1.00 90.31 179 ARG A CA 1
ATOM 1403 C C . ARG A 1 179 ? 8.206 -0.550 6.624 1.00 90.31 179 ARG A C 1
ATOM 1405 O O . ARG A 1 179 ? 8.648 0.526 7.022 1.00 90.31 179 ARG A O 1
ATOM 1412 N N . TYR A 1 180 ? 7.636 -1.440 7.428 1.00 88.19 180 TYR A N 1
ATOM 1413 C CA . TYR A 1 180 ? 7.452 -1.217 8.860 1.00 88.19 180 TYR A CA 1
ATOM 1414 C C . TYR A 1 180 ? 8.561 -1.831 9.723 1.00 88.19 180 TYR A C 1
ATOM 1416 O O . TYR A 1 180 ? 8.428 -1.816 10.944 1.00 88.19 180 TYR A O 1
ATOM 1424 N N . ASP A 1 181 ? 9.631 -2.346 9.107 1.00 86.12 181 ASP A N 1
ATOM 1425 C CA . ASP A 1 181 ? 10.743 -3.033 9.778 1.00 86.12 181 ASP A CA 1
ATOM 1426 C C . ASP A 1 181 ? 10.276 -4.197 10.677 1.00 86.12 181 ASP A C 1
ATOM 1428 O O . ASP A 1 181 ? 10.668 -4.360 11.832 1.00 86.12 181 ASP A O 1
ATOM 1432 N N . ILE A 1 182 ? 9.360 -5.010 10.142 1.00 85.94 182 ILE A N 1
ATOM 1433 C CA . ILE A 1 182 ? 8.749 -6.145 10.836 1.00 85.94 182 ILE A CA 1
ATOM 1434 C C . ILE A 1 182 ? 9.383 -7.442 10.361 1.00 85.94 182 ILE A C 1
ATOM 1436 O O . ILE A 1 182 ? 9.555 -7.701 9.167 1.00 85.94 182 ILE A O 1
ATOM 1440 N N . TYR A 1 183 ? 9.649 -8.332 11.312 1.00 81.38 183 TYR A N 1
ATOM 1441 C CA . TYR A 1 183 ? 10.103 -9.676 11.005 1.00 81.38 183 TYR A CA 1
ATOM 1442 C C . TYR A 1 183 ? 9.065 -10.441 10.162 1.00 81.38 183 TYR A C 1
ATOM 1444 O O . TYR A 1 183 ? 7.941 -10.699 10.591 1.00 81.38 183 TYR A O 1
ATOM 1452 N N . ARG A 1 184 ? 9.452 -10.824 8.939 1.00 80.12 184 ARG A N 1
ATOM 1453 C CA . ARG A 1 184 ? 8.547 -11.404 7.927 1.00 80.12 184 ARG A CA 1
ATOM 1454 C C . ARG A 1 184 ? 7.933 -12.745 8.345 1.00 80.12 184 ARG A C 1
ATOM 1456 O O . ARG A 1 184 ? 6.786 -13.036 8.000 1.00 80.12 184 ARG A O 1
ATOM 1463 N N . SER A 1 185 ? 8.701 -13.585 9.046 1.00 73.19 185 SER A N 1
ATOM 1464 C CA . SER A 1 185 ? 8.281 -14.946 9.393 1.00 73.19 185 SER A CA 1
ATOM 1465 C C . SER A 1 185 ? 7.291 -14.917 10.557 1.00 73.19 185 SER A C 1
ATOM 1467 O O . SER A 1 185 ? 7.634 -14.514 11.664 1.00 73.19 185 SER A O 1
ATOM 1469 N N . GLY A 1 186 ? 6.056 -15.345 10.286 1.00 72.75 186 GLY A N 1
ATOM 1470 C CA . GLY A 1 186 ? 4.936 -15.355 11.235 1.00 72.75 186 GLY A CA 1
ATOM 1471 C C . GLY A 1 186 ? 3.865 -14.297 10.950 1.00 72.75 186 GLY A C 1
ATOM 1472 O O . GLY A 1 186 ? 2.698 -14.540 11.243 1.00 72.75 186 GLY A O 1
ATOM 1473 N N . PHE A 1 187 ? 4.226 -13.177 10.310 1.00 83.75 187 PHE A N 1
ATOM 1474 C CA . PHE A 1 187 ? 3.296 -12.070 10.037 1.00 83.75 187 PHE A CA 1
ATOM 1475 C C . PHE A 1 187 ? 3.011 -11.822 8.557 1.00 83.75 187 PHE A C 1
ATOM 1477 O O . PHE A 1 187 ? 1.979 -11.230 8.249 1.00 83.75 187 PHE A O 1
ATOM 1484 N N . GLY A 1 188 ? 3.867 -12.285 7.637 1.00 84.56 188 GLY A N 1
ATOM 1485 C CA . GLY A 1 188 ? 3.731 -11.996 6.205 1.00 84.56 188 GLY A CA 1
ATOM 1486 C C . GLY A 1 188 ? 2.343 -12.311 5.638 1.00 84.56 188 GLY A C 1
ATOM 1487 O O . GLY A 1 188 ? 1.776 -11.489 4.924 1.00 84.56 188 GLY A O 1
ATOM 1488 N N . ASP A 1 189 ? 1.752 -13.443 6.017 1.00 87.69 189 ASP A N 1
ATOM 1489 C CA . ASP A 1 189 ? 0.430 -13.843 5.520 1.00 87.69 189 ASP A CA 1
ATOM 1490 C C . ASP A 1 189 ? -0.699 -13.002 6.140 1.00 87.69 189 ASP A C 1
ATOM 1492 O O . ASP A 1 189 ? -1.685 -12.689 5.475 1.00 87.69 189 ASP A O 1
ATOM 1496 N N . ALA A 1 190 ? -0.560 -12.579 7.402 1.00 91.06 190 ALA A N 1
ATOM 1497 C CA . ALA A 1 190 ? -1.522 -11.675 8.033 1.00 91.06 190 ALA A CA 1
ATOM 1498 C C . ALA A 1 190 ? -1.470 -10.279 7.399 1.00 91.06 190 ALA A C 1
ATOM 1500 O O . ALA A 1 190 ? -2.511 -9.730 7.048 1.00 91.06 190 ALA A O 1
ATOM 1501 N N . LEU A 1 191 ? -0.263 -9.744 7.192 1.00 93.44 191 LEU A N 1
ATOM 1502 C CA . LEU A 1 191 ? -0.040 -8.445 6.555 1.00 93.44 191 LEU A CA 1
ATOM 1503 C C . LEU A 1 191 ? -0.526 -8.439 5.105 1.00 93.44 191 LEU A C 1
ATOM 1505 O O . LEU A 1 191 ? -1.184 -7.488 4.689 1.00 93.44 191 LEU A O 1
ATOM 1509 N N . ALA A 1 192 ? -0.260 -9.512 4.355 1.00 93.81 192 ALA A N 1
ATOM 1510 C CA . ALA A 1 192 ? -0.780 -9.674 3.003 1.00 93.81 192 ALA A CA 1
ATOM 1511 C C . ALA A 1 192 ? -2.312 -9.679 2.986 1.00 93.81 192 ALA A C 1
ATOM 1513 O O . ALA A 1 192 ? -2.913 -8.966 2.189 1.00 93.81 192 ALA A O 1
ATOM 1514 N N . ASN A 1 193 ? -2.949 -10.439 3.882 1.00 93.12 193 ASN A N 1
ATOM 1515 C CA . ASN A 1 193 ? -4.407 -10.501 3.948 1.00 93.12 193 ASN A CA 1
ATOM 1516 C C . ASN A 1 193 ? -5.027 -9.146 4.310 1.00 93.12 193 ASN A C 1
ATOM 1518 O O . ASN A 1 193 ? -5.962 -8.720 3.640 1.00 93.12 193 ASN A O 1
ATOM 1522 N N . ILE A 1 194 ? -4.489 -8.447 5.314 1.00 94.56 194 ILE A N 1
ATOM 1523 C CA . ILE A 1 194 ? -4.975 -7.111 5.695 1.00 94.56 194 ILE A CA 1
ATOM 1524 C C . ILE A 1 194 ? -4.807 -6.131 4.537 1.00 94.56 194 ILE A C 1
ATOM 1526 O O . ILE A 1 194 ? -5.737 -5.391 4.235 1.00 94.56 194 ILE A O 1
ATOM 1530 N N . PHE A 1 195 ? -3.656 -6.141 3.860 1.00 96.25 195 PHE A N 1
ATOM 1531 C CA . PHE A 1 195 ? -3.432 -5.281 2.702 1.00 96.25 195 PHE A CA 1
ATOM 1532 C C . PHE A 1 195 ? -4.391 -5.601 1.546 1.00 96.25 195 PHE A C 1
ATOM 1534 O O . PHE A 1 195 ? -4.979 -4.694 0.967 1.00 96.25 195 PHE A O 1
ATOM 1541 N N . ASN A 1 196 ? -4.601 -6.879 1.227 1.00 95.06 196 ASN A N 1
ATOM 1542 C CA . ASN A 1 196 ? -5.534 -7.282 0.175 1.00 95.06 196 ASN A CA 1
ATOM 1543 C C . ASN A 1 196 ? -6.973 -6.852 0.509 1.00 95.06 196 ASN A C 1
ATOM 1545 O O . ASN A 1 196 ? -7.691 -6.371 -0.363 1.00 95.06 196 ASN A O 1
ATOM 1549 N N . GLN A 1 197 ? -7.379 -6.961 1.776 1.00 94.94 197 GLN A N 1
ATOM 1550 C CA . GLN A 1 197 ? -8.685 -6.486 2.230 1.00 94.94 197 GLN A CA 1
ATOM 1551 C C . GLN A 1 197 ? -8.776 -4.954 2.221 1.00 94.94 197 GLN A C 1
ATOM 1553 O O . GLN A 1 197 ? -9.821 -4.416 1.872 1.00 94.94 197 GLN A O 1
ATOM 1558 N N . LEU A 1 198 ? -7.695 -4.238 2.544 1.00 95.38 198 LEU A N 1
ATOM 1559 C CA . LEU A 1 198 ? -7.612 -2.779 2.407 1.00 95.38 198 LEU A CA 1
ATOM 1560 C C . LEU A 1 198 ? -7.781 -2.348 0.945 1.00 95.38 198 LEU A C 1
ATOM 1562 O O . LEU A 1 198 ? -8.511 -1.402 0.658 1.00 95.38 198 LEU A O 1
ATOM 1566 N N . LEU A 1 199 ? -7.143 -3.068 0.022 1.00 94.56 199 LEU A N 1
ATOM 1567 C CA . LEU A 1 199 ? -7.246 -2.841 -1.416 1.00 94.56 199 LEU A CA 1
ATOM 1568 C C . LEU A 1 199 ? -8.694 -3.011 -1.904 1.00 94.56 199 LEU A C 1
ATOM 1570 O O . LEU A 1 199 ? -9.217 -2.150 -2.611 1.00 94.56 199 LEU A O 1
ATOM 1574 N N . GLU A 1 200 ? -9.364 -4.091 -1.497 1.00 93.62 200 GLU A N 1
ATOM 1575 C CA . GLU A 1 200 ? -10.781 -4.320 -1.807 1.00 93.62 200 GLU A CA 1
ATOM 1576 C C . GLU A 1 200 ? -11.691 -3.269 -1.172 1.00 93.62 200 GLU A C 1
ATOM 1578 O O . GLU A 1 200 ? -12.588 -2.752 -1.837 1.00 93.62 200 GLU A O 1
ATOM 1583 N N . PHE A 1 201 ? -11.432 -2.906 0.083 1.00 94.00 201 PHE A N 1
ATOM 1584 C CA . PHE A 1 201 ? -12.188 -1.884 0.795 1.00 94.00 201 PHE A CA 1
ATOM 1585 C C . PHE A 1 201 ? -12.081 -0.517 0.113 1.00 94.00 201 PHE A C 1
ATOM 1587 O O . PHE A 1 201 ? -13.093 0.154 -0.087 1.00 94.00 201 PHE A O 1
ATOM 1594 N N . ARG A 1 202 ? -10.878 -0.126 -0.330 1.00 92.38 202 ARG A N 1
ATOM 1595 C CA . ARG A 1 202 ? -10.660 1.116 -1.088 1.00 92.38 202 ARG A CA 1
ATOM 1596 C C . ARG A 1 202 ? -11.466 1.129 -2.385 1.00 92.38 202 ARG A C 1
ATOM 1598 O O . ARG A 1 202 ? -12.106 2.129 -2.700 1.00 92.38 202 ARG A O 1
ATOM 1605 N N . LEU A 1 203 ? -11.469 0.014 -3.115 1.00 91.12 203 LEU A N 1
ATOM 1606 C CA . LEU A 1 203 ? -12.244 -0.129 -4.349 1.00 91.12 203 LEU A CA 1
ATOM 1607 C C . LEU A 1 203 ? -13.758 -0.094 -4.082 1.00 91.12 203 LEU A C 1
ATOM 1609 O O . LEU A 1 203 ? -14.498 0.526 -4.846 1.00 91.12 203 LEU A O 1
ATOM 1613 N N . LEU A 1 204 ? -14.214 -0.721 -2.993 1.00 90.19 204 LEU A N 1
ATOM 1614 C CA . LEU A 1 204 ? -15.620 -0.780 -2.590 1.00 90.19 204 LEU A CA 1
ATOM 1615 C C . LEU A 1 204 ? -16.173 0.588 -2.185 1.00 90.19 204 LEU A C 1
ATOM 1617 O O . LEU A 1 204 ? -17.278 0.948 -2.591 1.00 90.19 204 LEU A O 1
ATOM 1621 N N . CYS A 1 205 ? -15.405 1.361 -1.418 1.00 85.06 205 CYS A N 1
ATOM 1622 C CA . CYS A 1 205 ? -15.776 2.716 -1.007 1.00 85.06 205 CYS A CA 1
ATOM 1623 C C . CYS A 1 205 ? -15.732 3.726 -2.170 1.00 85.06 205 CYS A C 1
ATOM 1625 O O . CYS A 1 205 ? -16.059 4.895 -1.983 1.00 85.06 205 CYS A O 1
ATOM 1627 N N . GLY A 1 206 ? -15.397 3.254 -3.376 1.00 61.09 206 GLY A N 1
ATOM 1628 C CA . GLY A 1 206 ? -15.406 4.004 -4.615 1.00 61.09 206 GLY A CA 1
ATOM 1629 C C . GLY A 1 206 ? -14.218 4.944 -4.680 1.00 61.09 206 GLY A C 1
ATOM 1630 O O . GLY A 1 206 ? -14.299 6.058 -4.175 1.00 61.09 206 GLY A O 1
ATOM 1631 N N . GLY A 1 207 ? -13.162 4.557 -5.405 1.00 52.97 207 GLY A N 1
ATOM 1632 C CA . GLY A 1 207 ? -12.009 5.405 -5.765 1.00 52.97 207 GLY A CA 1
ATOM 1633 C C . GLY A 1 207 ? -12.336 6.691 -6.550 1.00 52.97 207 GLY A C 1
ATOM 1634 O O . GLY A 1 207 ? -11.513 7.198 -7.296 1.00 52.97 207 GLY A O 1
ATOM 1635 N N . ARG A 1 208 ? -13.550 7.228 -6.409 1.00 43.12 208 ARG A N 1
ATOM 1636 C CA . ARG A 1 208 ? -14.031 8.533 -6.853 1.00 43.12 208 ARG A CA 1
ATOM 1637 C C . ARG A 1 208 ? -14.815 9.249 -5.746 1.00 43.12 208 ARG A C 1
ATOM 1639 O O . ARG A 1 208 ? -15.862 9.831 -6.021 1.00 43.12 208 ARG A O 1
ATOM 1646 N N . VAL A 1 209 ? -14.332 9.247 -4.505 1.00 36.38 209 VAL A N 1
ATOM 1647 C CA . VAL A 1 209 ? -14.727 10.306 -3.564 1.00 36.38 209 VAL A CA 1
ATOM 1648 C C . VAL A 1 209 ? -13.745 11.454 -3.744 1.00 36.38 209 VAL A C 1
ATOM 1650 O O . VAL A 1 209 ? -12.801 11.634 -2.986 1.00 36.38 209 VAL A O 1
ATOM 1653 N N . SER A 1 210 ? -13.972 12.218 -4.811 1.00 33.25 210 SER A N 1
ATOM 1654 C CA . SER A 1 210 ? -13.442 13.566 -4.927 1.00 33.25 210 SER A CA 1
ATOM 1655 C C . SER A 1 210 ? -13.924 14.389 -3.737 1.00 33.25 210 SER A C 1
ATOM 1657 O O . SER A 1 210 ? -15.126 14.439 -3.460 1.00 33.25 210 SER A O 1
ATOM 1659 N N . SER A 1 211 ? -12.975 15.086 -3.122 1.00 34.25 211 SER A N 1
ATOM 1660 C CA . SER A 1 211 ? -13.146 16.134 -2.121 1.00 34.25 211 SER A CA 1
ATOM 1661 C C . SER A 1 211 ? -13.755 15.680 -0.793 1.00 34.25 211 SER A C 1
ATOM 1663 O O . SER A 1 211 ? -14.953 15.428 -0.665 1.00 34.25 211 SER A O 1
ATOM 1665 N N . SER A 1 212 ? -12.908 15.711 0.238 1.00 30.78 212 SER A N 1
ATOM 1666 C CA . SER A 1 212 ? -13.218 16.433 1.474 1.00 30.78 212 SER A CA 1
ATOM 1667 C C . SER A 1 212 ? -14.379 17.412 1.241 1.00 30.78 212 SER A C 1
ATOM 1669 O O . SER A 1 212 ? -14.233 18.432 0.562 1.00 30.78 212 SER A O 1
ATOM 1671 N N . ARG A 1 213 ? -15.565 17.089 1.767 1.00 23.98 213 ARG A N 1
ATOM 1672 C CA . ARG A 1 213 ? -16.554 18.128 2.029 1.00 23.98 213 ARG A CA 1
ATOM 1673 C C . ARG A 1 213 ? -15.970 18.938 3.174 1.00 23.98 213 ARG A C 1
ATOM 1675 O O . ARG A 1 213 ? -16.172 18.595 4.334 1.00 23.98 213 ARG A O 1
ATOM 1682 N N . HIS A 1 214 ? -15.232 19.991 2.833 1.00 28.98 214 HIS A N 1
ATOM 1683 C CA . HIS A 1 214 ? -15.030 21.117 3.729 1.00 28.98 214 HIS A CA 1
ATOM 1684 C C . HIS A 1 214 ? -16.420 21.626 4.111 1.00 28.98 214 HIS A C 1
ATOM 1686 O O . HIS A 1 214 ? -17.064 22.360 3.366 1.00 28.98 214 HIS A O 1
ATOM 1692 N N . ILE A 1 215 ? -16.913 21.181 5.260 1.00 26.22 215 ILE A N 1
ATOM 1693 C CA . ILE A 1 215 ? -17.969 21.887 5.963 1.00 26.22 215 ILE A CA 1
ATOM 1694 C C . ILE A 1 215 ? -17.236 22.995 6.712 1.00 26.22 215 ILE A C 1
ATOM 1696 O O . ILE A 1 215 ? -16.703 22.782 7.797 1.00 26.22 215 ILE A O 1
ATOM 1700 N N . SER A 1 216 ? -17.138 24.172 6.098 1.00 26.69 216 SER A N 1
ATOM 1701 C CA . SER A 1 216 ? -16.811 25.392 6.826 1.00 26.69 216 SER A CA 1
ATOM 1702 C C . SER A 1 216 ? -18.035 25.756 7.659 1.00 26.69 216 SER A C 1
ATOM 1704 O O . SER A 1 216 ? -19.021 26.278 7.138 1.00 26.69 216 SER A O 1
ATOM 1706 N N . ILE A 1 217 ? -17.997 25.426 8.947 1.00 31.86 217 ILE A N 1
ATOM 1707 C CA . ILE A 1 217 ? -18.928 26.001 9.909 1.00 31.86 217 ILE A CA 1
ATOM 1708 C C . ILE A 1 217 ? -18.391 27.397 10.230 1.00 31.86 217 ILE A C 1
ATOM 1710 O O . ILE A 1 217 ? -17.533 27.552 11.094 1.00 31.86 217 ILE A O 1
ATOM 1714 N N . ASP A 1 218 ? -18.880 28.410 9.515 1.00 27.52 218 ASP A N 1
ATOM 1715 C CA . ASP A 1 218 ? -18.777 29.792 9.981 1.00 27.52 218 ASP A CA 1
ATOM 1716 C C . ASP A 1 218 ? -19.700 29.932 11.195 1.00 27.52 218 ASP A C 1
ATOM 1718 O O . ASP A 1 218 ? -20.902 30.186 11.076 1.00 27.52 218 ASP A O 1
ATOM 1722 N N . THR A 1 219 ? -19.156 29.737 12.397 1.00 32.59 219 THR A N 1
ATOM 1723 C CA . THR A 1 219 ? -19.827 30.216 13.605 1.00 32.59 219 THR A CA 1
ATOM 1724 C C . THR A 1 219 ? -19.756 31.734 13.589 1.00 32.59 219 THR A C 1
ATOM 1726 O O . THR A 1 219 ? -18.753 32.333 13.977 1.00 32.59 219 THR A O 1
ATOM 1729 N N . ALA A 1 220 ? -20.832 32.355 13.115 1.00 31.69 220 ALA A N 1
ATOM 1730 C CA . ALA A 1 220 ? -21.084 33.769 13.305 1.00 31.69 220 ALA A CA 1
ATOM 1731 C C . ALA A 1 220 ? -20.947 34.118 14.799 1.00 31.69 220 ALA A C 1
ATOM 1733 O O . ALA A 1 220 ? -21.705 33.625 15.632 1.00 31.69 220 ALA A O 1
ATOM 1734 N N . GLY A 1 221 ? -19.980 34.982 15.114 1.00 35.59 221 GLY A N 1
ATOM 1735 C CA . GLY A 1 221 ? -19.854 35.633 16.416 1.00 35.59 221 GLY A CA 1
ATOM 1736 C C . GLY A 1 221 ? -18.950 34.921 17.421 1.00 35.59 221 GLY A C 1
ATOM 1737 O O . GLY A 1 221 ? -19.432 34.278 18.344 1.00 35.59 221 GLY A O 1
ATOM 1738 N N . ASN A 1 222 ? -17.634 35.103 17.299 1.00 35.53 222 ASN A N 1
ATOM 1739 C CA . ASN A 1 222 ? -16.832 35.667 18.390 1.00 35.53 222 ASN A CA 1
ATOM 1740 C C . ASN A 1 222 ? -15.396 35.926 17.933 1.00 35.53 222 ASN A C 1
ATOM 1742 O O . ASN A 1 222 ? -14.714 35.072 17.376 1.00 35.53 222 ASN A O 1
ATOM 1746 N N . SER A 1 223 ? -14.959 37.149 18.195 1.00 38.00 223 SER A N 1
ATOM 1747 C CA . SER A 1 223 ? -13.606 37.669 18.063 1.00 38.00 223 SER A CA 1
ATOM 1748 C C . SER A 1 223 ? -12.651 37.031 19.081 1.00 38.00 223 SER A C 1
ATOM 1750 O O . SER A 1 223 ? -12.197 37.710 20.000 1.00 38.00 223 SER A O 1
ATOM 1752 N N . ASP A 1 224 ? -12.353 35.740 18.936 1.00 45.38 224 ASP A N 1
ATOM 1753 C CA . ASP A 1 224 ? -11.364 35.054 19.769 1.00 45.38 224 ASP A CA 1
ATOM 1754 C C . ASP A 1 224 ? -10.060 34.821 19.007 1.00 45.38 224 ASP A C 1
ATOM 1756 O O . ASP A 1 224 ? -10.032 34.219 17.938 1.00 45.38 224 ASP A O 1
ATOM 1760 N N . ARG A 1 225 ? -8.966 35.317 19.590 1.00 52.75 225 ARG A N 1
ATOM 1761 C CA . ARG A 1 225 ? -7.589 35.320 19.065 1.00 52.75 225 ARG A CA 1
ATOM 1762 C C . ARG A 1 225 ? -6.899 33.944 19.086 1.00 52.75 225 ARG A C 1
ATOM 1764 O O . ARG A 1 225 ? -5.691 33.886 19.283 1.00 52.75 225 ARG A O 1
ATOM 1771 N N . PHE A 1 226 ? -7.627 32.840 18.947 1.00 63.31 226 PHE A N 1
ATOM 1772 C CA . PHE A 1 226 ? -7.029 31.505 19.051 1.00 63.31 226 PHE A CA 1
ATOM 1773 C C . PHE A 1 226 ? -7.459 30.638 17.871 1.00 63.31 226 PHE A C 1
ATOM 1775 O O . PHE A 1 226 ? -8.648 30.405 17.649 1.00 63.31 226 PHE A O 1
ATOM 1782 N N . HIS A 1 227 ? -6.476 30.178 17.099 1.00 71.81 227 HIS A N 1
ATOM 1783 C CA . HIS A 1 227 ? -6.692 29.446 15.856 1.00 71.81 227 HIS A CA 1
ATOM 1784 C C . HIS A 1 227 ? -7.109 28.002 16.147 1.00 71.81 227 HIS A C 1
ATOM 1786 O O . HIS A 1 227 ? -6.322 27.223 16.680 1.00 71.81 227 HIS A O 1
ATOM 1792 N N . VAL A 1 228 ? -8.340 27.632 15.784 1.00 77.19 228 VAL A N 1
ATOM 1793 C CA . VAL A 1 228 ? -8.838 26.253 15.895 1.00 77.19 228 VAL A CA 1
ATOM 1794 C C . VAL A 1 228 ? -8.978 25.648 14.502 1.00 77.19 228 VAL A C 1
ATOM 1796 O O . VAL A 1 228 ? -9.687 26.189 13.658 1.00 77.19 228 VAL A O 1
ATOM 1799 N N . LEU A 1 229 ? -8.326 24.510 14.275 1.00 82.69 229 LEU A N 1
ATOM 1800 C CA . LEU A 1 229 ? -8.427 23.722 13.051 1.00 82.69 229 LEU A CA 1
ATOM 1801 C C . LEU A 1 229 ? -9.213 22.440 13.314 1.00 82.69 229 LEU A C 1
ATOM 1803 O O . LEU A 1 229 ? -8.863 21.652 14.193 1.00 82.69 229 LEU A O 1
ATOM 1807 N N . LEU A 1 230 ? -10.261 22.212 12.527 1.00 82.56 230 LEU A N 1
ATOM 1808 C CA . LEU A 1 230 ? -11.004 20.954 12.525 1.00 82.56 230 LEU A CA 1
ATOM 1809 C C . LEU A 1 230 ? -10.392 20.023 11.479 1.00 82.56 230 LEU A C 1
ATOM 1811 O O . LEU A 1 230 ? -10.849 19.944 10.342 1.00 82.56 230 LEU A O 1
ATOM 1815 N N . GLU A 1 231 ? -9.323 19.344 11.871 1.00 83.81 231 GLU A N 1
ATOM 1816 C CA . GLU A 1 231 ? -8.558 18.441 11.017 1.00 83.81 231 GLU A CA 1
ATOM 1817 C C . GLU A 1 231 ? -8.143 17.208 11.806 1.00 83.81 231 GLU A C 1
ATOM 1819 O O . GLU A 1 231 ? -7.999 17.240 13.030 1.00 83.81 231 GLU A O 1
ATOM 1824 N N . ARG A 1 232 ? -7.878 16.115 11.096 1.00 81.12 232 ARG A N 1
ATOM 1825 C CA . ARG A 1 232 ? -7.361 14.901 11.714 1.00 81.12 232 ARG A CA 1
ATOM 1826 C C . ARG A 1 232 ? -6.025 15.176 12.418 1.00 81.12 232 ARG A C 1
ATOM 1828 O O . ARG A 1 232 ? -5.093 15.722 11.826 1.00 81.12 232 ARG A O 1
ATOM 1835 N N . THR A 1 233 ? -5.939 14.780 13.684 1.00 87.00 233 THR A N 1
ATOM 1836 C CA . THR A 1 233 ? -4.699 14.808 14.469 1.00 87.00 233 THR A CA 1
ATOM 1837 C C . THR A 1 233 ? -3.720 13.737 13.985 1.00 87.00 233 THR A C 1
ATOM 1839 O O . THR A 1 233 ? -4.118 12.704 13.439 1.00 87.00 233 THR A O 1
ATOM 1842 N N . ARG A 1 234 ? -2.421 13.971 14.178 1.00 81.62 234 ARG A N 1
ATOM 1843 C CA . ARG A 1 234 ? -1.329 13.097 13.719 1.00 81.62 234 ARG A CA 1
ATOM 1844 C C . ARG A 1 234 ? -1.367 11.724 14.377 1.00 81.62 234 ARG A C 1
ATOM 1846 O O . ARG A 1 234 ? -1.082 10.729 13.719 1.00 81.62 234 ARG A O 1
ATOM 1853 N N . ASP A 1 235 ? -1.714 11.679 15.659 1.00 82.81 235 ASP A N 1
ATOM 1854 C CA . ASP A 1 235 ? -1.791 10.443 16.445 1.00 82.81 235 ASP A CA 1
ATOM 1855 C C . ASP A 1 235 ? -3.228 9.928 16.635 1.00 82.81 235 ASP A C 1
ATOM 1857 O O . ASP A 1 235 ? -3.444 8.926 17.311 1.00 82.81 235 ASP A O 1
ATOM 1861 N N . GLY A 1 236 ? -4.216 10.584 16.019 1.00 84.19 236 GLY A N 1
ATOM 1862 C CA . GLY A 1 236 ? -5.627 10.218 16.130 1.00 84.19 236 GLY A CA 1
ATOM 1863 C C . GLY A 1 236 ? -6.310 10.671 17.424 1.00 84.19 236 GLY A C 1
ATOM 1864 O O . GLY A 1 236 ? -7.509 10.437 17.569 1.00 84.19 236 GLY A O 1
ATOM 1865 N N . SER A 1 237 ? -5.608 11.357 18.331 1.00 92.38 237 SER A N 1
ATOM 1866 C CA . SER A 1 237 ? -6.187 11.920 19.558 1.00 92.38 237 SER A CA 1
ATOM 1867 C C . SER A 1 237 ? -7.308 12.925 19.282 1.00 92.38 237 SER A C 1
ATOM 1869 O O . SER A 1 237 ? -7.433 13.455 18.178 1.00 92.38 237 SER A O 1
ATOM 1871 N N . LEU A 1 238 ? -8.116 13.231 20.298 1.00 93.31 238 LEU A N 1
ATOM 1872 C CA . LEU A 1 238 ? -9.197 14.213 20.193 1.00 93.31 238 LEU A CA 1
ATOM 1873 C C . LEU A 1 238 ? -8.661 15.601 19.829 1.00 93.31 238 LEU A C 1
ATOM 1875 O O . LEU A 1 238 ? -9.255 16.294 19.006 1.00 93.31 238 LEU A O 1
ATOM 1879 N N . TRP A 1 239 ? -7.538 15.994 20.425 1.00 93.62 239 TRP A N 1
ATOM 1880 C CA . TRP A 1 239 ? -6.872 17.253 20.129 1.00 93.62 239 TRP A CA 1
ATOM 1881 C C . TRP A 1 239 ? -5.363 17.072 19.987 1.00 93.62 239 TRP A C 1
ATOM 1883 O O . TRP A 1 239 ? -4.808 16.048 20.394 1.00 93.62 239 TRP A O 1
ATOM 1893 N N . GLU A 1 240 ? -4.708 18.073 19.406 1.00 91.12 240 GLU A N 1
ATOM 1894 C CA . GLU A 1 240 ? -3.258 18.253 19.427 1.00 91.12 240 GLU A CA 1
ATOM 1895 C C . GLU A 1 240 ? -2.897 19.740 19.266 1.00 91.12 240 GLU A C 1
ATOM 1897 O O . GLU A 1 240 ? -3.669 20.504 18.671 1.00 91.12 240 GLU A O 1
ATOM 1902 N N . PRO A 1 241 ? -1.731 20.175 19.770 1.00 86.25 241 PRO A N 1
ATOM 1903 C CA . PRO A 1 241 ? -1.204 21.495 19.445 1.00 86.25 241 PRO A CA 1
ATOM 1904 C C . PRO A 1 241 ? -0.876 21.601 17.944 1.00 86.25 241 PRO A C 1
ATOM 1906 O O . PRO A 1 241 ? -0.271 20.702 17.355 1.00 86.25 241 PRO A O 1
ATOM 1909 N N . HIS A 1 242 ? -1.260 22.716 17.319 1.00 82.00 242 HIS A N 1
ATOM 1910 C CA . HIS A 1 242 ? -0.961 23.044 15.923 1.00 82.00 242 HIS A CA 1
ATOM 1911 C C . HIS A 1 242 ? -0.122 24.322 15.828 1.00 82.00 242 HIS A C 1
ATOM 1913 O O . HIS A 1 242 ? -0.274 25.231 16.638 1.00 82.00 242 HIS A O 1
ATOM 1919 N N . PHE A 1 243 ? 0.741 24.402 14.815 1.00 70.31 243 PHE A N 1
ATOM 1920 C CA . PHE A 1 243 ? 1.578 25.568 14.559 1.00 70.31 243 PHE A CA 1
ATOM 1921 C C . PHE A 1 243 ? 1.526 25.948 13.079 1.00 70.31 243 PHE A C 1
ATOM 1923 O O . PHE A 1 243 ? 1.798 25.109 12.215 1.00 70.31 243 PHE A O 1
ATOM 1930 N N . SER A 1 244 ? 1.205 27.213 12.816 1.00 59.25 244 SER A N 1
ATOM 1931 C CA . SER A 1 244 ? 1.383 27.857 11.511 1.00 59.25 244 SER A CA 1
ATOM 1932 C C . SER A 1 244 ? 2.210 29.130 11.697 1.00 59.25 244 SER A C 1
ATOM 1934 O O . SER A 1 244 ? 3.414 29.078 11.473 1.00 59.25 244 SER A O 1
ATOM 1936 N N . ASP A 1 245 ? 1.593 30.197 12.212 1.00 54.19 245 ASP A N 1
ATOM 1937 C CA . ASP A 1 245 ? 2.258 31.452 12.613 1.00 54.19 245 ASP A CA 1
ATOM 1938 C C . ASP A 1 245 ? 2.076 31.767 14.114 1.00 54.19 245 ASP A C 1
ATOM 1940 O O . ASP A 1 245 ? 2.982 32.303 14.748 1.00 54.19 245 ASP A O 1
ATOM 1944 N N . ASP A 1 246 ? 0.946 31.347 14.698 1.00 66.38 246 ASP A N 1
ATOM 1945 C CA . ASP A 1 246 ? 0.635 31.390 16.132 1.00 66.38 246 ASP A CA 1
ATOM 1946 C C . ASP A 1 246 ? 0.312 29.976 16.656 1.00 66.38 246 ASP A C 1
ATOM 1948 O O . ASP A 1 246 ? 0.044 29.046 15.881 1.00 66.38 246 ASP A O 1
ATOM 1952 N N . LEU A 1 247 ? 0.321 29.801 17.985 1.00 69.88 247 LEU A N 1
ATOM 1953 C CA . LEU A 1 247 ? -0.134 28.561 18.613 1.00 69.88 247 LEU A CA 1
ATOM 1954 C C . LEU A 1 247 ? -1.630 28.356 18.331 1.00 69.88 247 LEU A C 1
ATOM 1956 O O . LEU A 1 247 ? -2.478 29.172 18.694 1.00 69.88 247 LEU A O 1
ATOM 1960 N N . GLY A 1 248 ? -1.946 27.228 17.708 1.00 82.19 248 GLY A N 1
ATOM 1961 C CA . GLY A 1 248 ? -3.302 26.799 17.415 1.00 82.19 248 GLY A CA 1
ATOM 1962 C C . GLY A 1 248 ? -3.660 25.481 18.090 1.00 82.19 248 GLY A C 1
ATOM 1963 O O . GLY A 1 248 ? -2.816 24.737 18.591 1.00 82.19 248 GLY A O 1
ATOM 1964 N N . LEU A 1 249 ? -4.946 25.170 18.054 1.00 87.06 249 LEU A N 1
ATOM 1965 C CA . LEU A 1 249 ? -5.512 23.901 18.479 1.00 87.06 249 LEU A CA 1
ATOM 1966 C C . LEU A 1 249 ? -6.015 23.162 17.246 1.00 87.06 249 LEU A C 1
ATOM 1968 O O . LEU A 1 249 ? -6.844 23.690 16.510 1.00 87.06 249 LEU A O 1
ATOM 1972 N N . ARG A 1 250 ? -5.585 21.92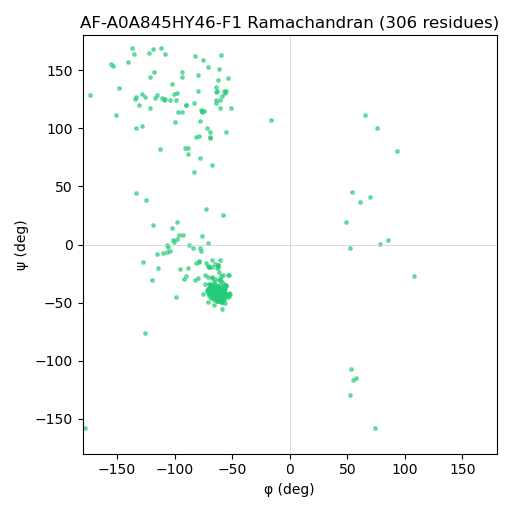0 17.048 1.00 90.12 250 ARG A N 1
ATOM 1973 C CA . ARG A 1 250 ? -6.236 21.021 16.097 1.00 90.12 250 ARG A CA 1
ATOM 1974 C C . ARG A 1 250 ? -7.146 20.062 16.853 1.00 90.12 250 ARG A C 1
ATOM 1976 O O . ARG A 1 250 ? -6.713 19.439 17.818 1.00 90.12 250 ARG A O 1
ATOM 1983 N N . ILE A 1 251 ? -8.397 19.947 16.420 1.00 90.75 251 ILE A N 1
ATOM 1984 C CA . ILE A 1 251 ? -9.393 19.016 16.964 1.00 90.75 251 ILE A CA 1
ATOM 1985 C C . ILE A 1 251 ? -9.746 18.015 15.871 1.00 90.75 251 ILE A C 1
ATOM 1987 O O . ILE A 1 251 ? -10.104 18.425 14.769 1.00 90.75 251 ILE A O 1
ATOM 1991 N N . ASN A 1 252 ? -9.688 16.722 16.189 1.00 90.50 252 ASN A N 1
ATOM 1992 C CA . ASN A 1 252 ? -10.016 15.651 15.258 1.00 90.50 252 ASN A CA 1
ATOM 1993 C C . ASN A 1 252 ? -11.542 15.489 15.114 1.00 90.50 252 ASN A C 1
ATOM 1995 O O . ASN A 1 252 ? -12.170 14.915 16.010 1.00 90.50 252 ASN A O 1
ATOM 1999 N N . PRO A 1 253 ? -12.156 15.910 13.990 1.00 87.38 253 PRO A N 1
ATOM 2000 C CA . PRO A 1 253 ? -13.603 15.800 13.806 1.00 87.38 253 PRO A CA 1
ATOM 2001 C C . PRO A 1 253 ? -14.078 14.342 13.688 1.00 87.38 253 PRO A C 1
ATOM 2003 O O . PRO A 1 253 ? -15.257 14.057 13.894 1.00 87.38 253 PRO A O 1
ATOM 2006 N N . GLU A 1 254 ? -13.176 13.406 13.377 1.00 87.62 254 GLU A N 1
ATOM 2007 C CA . GLU A 1 254 ? -13.492 11.979 13.266 1.00 87.62 254 GLU A CA 1
ATOM 2008 C C . GLU A 1 254 ? -13.591 11.290 14.635 1.00 87.62 254 GLU A C 1
ATOM 2010 O O . GLU A 1 254 ? -14.135 10.187 14.721 1.00 87.62 254 GLU A O 1
ATOM 2015 N N . HIS A 1 255 ? -13.107 11.934 15.704 1.00 91.06 255 HIS A N 1
ATOM 2016 C CA . HIS A 1 255 ? -13.119 11.378 17.052 1.00 91.06 255 HIS A CA 1
ATOM 2017 C C . HIS A 1 255 ? -14.572 11.166 17.542 1.00 91.06 255 HIS A C 1
ATOM 2019 O O . HIS A 1 255 ? -15.379 12.098 17.456 1.00 91.06 255 HIS A O 1
ATOM 2025 N N . PRO A 1 256 ? -14.940 9.998 18.113 1.00 88.81 256 PRO A N 1
ATOM 2026 C CA . PRO A 1 256 ? -16.315 9.699 18.542 1.00 88.81 256 PRO A CA 1
ATOM 2027 C C . PRO A 1 256 ? -16.896 10.734 19.507 1.00 88.81 256 PRO A C 1
ATOM 2029 O O . PRO A 1 256 ? -18.062 11.103 19.410 1.00 88.81 256 PRO A O 1
ATOM 2032 N N . PHE A 1 257 ? -16.055 11.277 20.387 1.00 91.31 257 PHE A N 1
ATOM 2033 C CA . PHE A 1 257 ? -16.413 12.404 21.251 1.00 91.31 257 PHE A CA 1
ATOM 2034 C C . PHE A 1 257 ? -16.895 13.643 20.472 1.00 91.31 257 PHE A C 1
ATOM 2036 O O . PHE A 1 257 ? -17.908 14.232 20.839 1.00 91.31 257 PHE A O 1
ATOM 2043 N N . CYS A 1 258 ? -16.227 14.025 19.376 1.00 88.62 258 CYS A N 1
ATOM 2044 C CA . CYS A 1 258 ? -16.667 15.140 18.532 1.00 88.62 258 CYS A CA 1
ATOM 2045 C C . CYS A 1 258 ? -18.012 14.844 17.872 1.00 88.62 258 CYS A C 1
ATOM 2047 O O . CYS A 1 258 ? -18.895 15.698 17.884 1.00 88.62 258 CYS A O 1
ATOM 2049 N N . LYS A 1 259 ? -18.203 13.618 17.367 1.00 83.88 259 LYS A N 1
ATOM 2050 C CA . LYS A 1 259 ? -19.483 13.184 16.784 1.00 83.88 259 LYS A CA 1
ATOM 2051 C C . LYS A 1 259 ? -20.620 13.221 17.810 1.00 83.88 259 LYS A C 1
ATOM 2053 O O . LYS A 1 259 ? -21.711 13.677 17.488 1.00 83.88 259 LYS A O 1
ATOM 2058 N N . ALA A 1 260 ? -20.358 12.782 19.040 1.00 86.56 260 ALA A N 1
ATOM 2059 C CA . ALA A 1 260 ? -21.338 12.776 20.123 1.00 86.56 260 ALA A CA 1
ATOM 2060 C C . ALA A 1 260 ? -21.693 14.184 20.628 1.00 86.56 260 ALA A C 1
ATOM 2062 O O . ALA A 1 260 ? -22.833 14.428 21.019 1.00 86.56 260 ALA A O 1
ATOM 2063 N N . MET A 1 261 ? -20.729 15.109 20.624 1.00 84.00 261 MET A N 1
ATOM 2064 C CA . MET A 1 261 ? -20.942 16.497 21.043 1.00 84.00 261 MET A CA 1
ATOM 2065 C C . MET A 1 261 ? -21.596 17.352 19.950 1.00 84.00 261 MET A C 1
ATOM 2067 O O . MET A 1 261 ? -22.313 18.298 20.279 1.00 84.00 261 MET A O 1
ATOM 2071 N N . GLY A 1 262 ? -21.377 17.037 18.668 1.00 83.75 262 GLY A N 1
ATOM 2072 C CA . GLY A 1 262 ? -21.891 17.824 17.544 1.00 83.75 262 GLY A CA 1
ATOM 2073 C C . GLY A 1 262 ? -21.513 19.301 17.683 1.00 83.75 262 GLY A C 1
ATOM 2074 O O . GLY A 1 262 ? -20.367 19.632 17.994 1.00 83.75 262 GLY A O 1
ATOM 2075 N N . ASP A 1 263 ? -22.498 20.188 17.553 1.00 79.44 263 ASP A N 1
ATOM 2076 C CA . ASP A 1 263 ? -22.310 21.642 17.677 1.00 79.44 263 ASP A CA 1
ATOM 2077 C C . ASP A 1 263 ? -21.823 22.080 19.074 1.00 79.44 263 ASP A C 1
ATOM 2079 O O . ASP A 1 263 ? -21.238 23.153 19.233 1.00 79.44 263 ASP A O 1
ATOM 2083 N N . ARG A 1 264 ? -21.989 21.233 20.102 1.00 80.44 264 ARG A N 1
ATOM 2084 C CA . ARG A 1 264 ? -21.557 21.521 21.481 1.00 80.44 264 ARG A CA 1
ATOM 2085 C C . ARG A 1 264 ? -20.059 21.350 21.700 1.00 80.44 264 ARG A C 1
ATOM 2087 O O . ARG A 1 264 ? -19.568 21.658 22.783 1.00 80.44 264 ARG A O 1
ATOM 2094 N N . ILE A 1 265 ? -19.298 20.906 20.698 1.00 81.00 265 ILE A N 1
ATOM 2095 C CA . ILE A 1 265 ? -17.831 20.855 20.789 1.00 81.00 265 ILE A CA 1
ATOM 2096 C C . ILE A 1 265 ? -17.228 22.240 21.086 1.00 81.00 265 ILE A C 1
ATOM 2098 O O . ILE A 1 265 ? -16.190 22.351 21.741 1.00 81.00 265 ILE A O 1
ATOM 2102 N N . GLY A 1 266 ? -17.930 23.309 20.692 1.00 78.12 266 GLY A N 1
ATOM 2103 C CA . GLY A 1 266 ? -17.567 24.682 21.022 1.00 78.12 266 GLY A CA 1
ATOM 2104 C C . GLY A 1 266 ? -17.548 24.984 22.526 1.00 78.12 266 GLY A C 1
ATOM 2105 O O . GLY A 1 266 ? -16.823 25.884 22.937 1.00 78.12 266 GLY A O 1
ATOM 2106 N N . GLU A 1 267 ? -18.271 24.221 23.353 1.00 83.00 267 GLU A N 1
ATOM 2107 C CA . GLU A 1 267 ? -18.299 24.395 24.815 1.00 83.00 267 GLU A CA 1
ATOM 2108 C C . GLU A 1 267 ? -16.980 23.961 25.476 1.00 83.00 267 GLU A C 1
ATOM 2110 O O . GLU A 1 267 ? -16.596 24.505 26.509 1.00 83.00 267 GLU A O 1
ATOM 2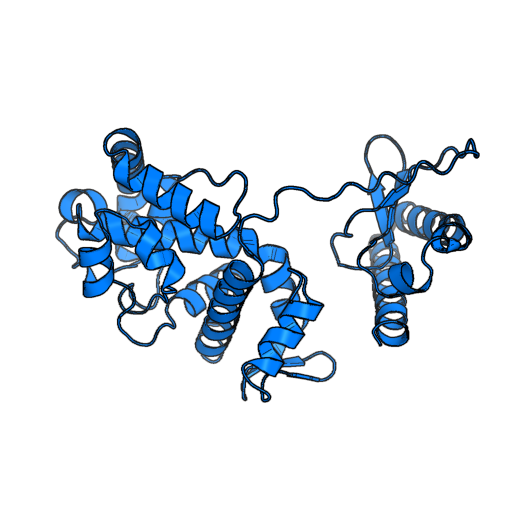115 N N . VAL A 1 268 ? -16.254 23.011 24.875 1.00 85.12 268 VAL A N 1
ATOM 2116 C CA . VAL A 1 268 ? -15.006 22.457 25.436 1.00 85.12 268 VAL A CA 1
ATOM 2117 C C . VAL A 1 268 ? -13.742 22.984 24.752 1.00 85.12 268 VAL A C 1
ATOM 2119 O O . VAL A 1 268 ? -12.634 22.706 25.211 1.00 85.12 268 VAL A O 1
ATOM 2122 N N . LYS A 1 269 ? -13.882 23.779 23.682 1.00 82.62 269 LYS A N 1
ATOM 2123 C CA . LYS A 1 269 ? -12.755 24.251 22.858 1.00 82.62 269 LYS A CA 1
ATOM 2124 C C . LYS A 1 269 ? -11.694 25.018 23.659 1.00 82.62 269 LYS A C 1
ATOM 2126 O O . LYS A 1 269 ? -10.509 24.816 23.425 1.00 82.62 269 LYS A O 1
ATOM 2131 N N . TYR A 1 270 ? -12.097 25.847 24.628 1.00 81.69 270 TYR A N 1
ATOM 2132 C CA . TYR A 1 270 ? -11.148 26.624 25.438 1.00 81.69 270 TYR A CA 1
ATOM 2133 C C . TYR A 1 270 ? -10.343 25.740 26.384 1.00 81.69 270 TYR A C 1
ATOM 2135 O O . TYR A 1 270 ? -9.150 25.961 26.547 1.00 81.69 270 TYR A O 1
ATOM 2143 N N . LEU A 1 271 ? -10.969 24.710 26.960 1.00 85.81 271 LEU A N 1
ATOM 2144 C CA . LEU A 1 271 ? -10.263 23.744 27.799 1.00 85.81 271 LEU A CA 1
ATOM 2145 C C . LEU A 1 271 ? -9.208 22.994 26.979 1.00 85.81 271 LEU A C 1
ATOM 2147 O O . LEU A 1 271 ? -8.061 22.886 27.404 1.00 85.81 271 LEU A O 1
ATOM 2151 N N . LEU A 1 272 ? -9.585 22.514 25.790 1.00 90.44 272 LEU A N 1
ATOM 2152 C CA . LEU A 1 272 ? -8.663 21.823 24.887 1.00 90.44 272 LEU A CA 1
ATOM 2153 C C . LEU A 1 272 ? -7.526 22.741 24.425 1.00 90.44 272 LEU A C 1
ATOM 2155 O O . LEU A 1 272 ? -6.376 22.311 24.374 1.00 90.44 272 LEU A O 1
ATOM 2159 N N . TYR A 1 273 ? -7.828 24.011 24.151 1.00 85.31 273 TYR A N 1
ATOM 2160 C CA . TYR A 1 273 ? -6.821 25.010 23.807 1.00 85.31 273 TYR A CA 1
ATOM 2161 C C . TYR A 1 273 ? -5.831 25.225 24.958 1.00 85.31 273 TYR A C 1
ATOM 2163 O O . TYR A 1 273 ? -4.627 25.125 24.744 1.00 85.31 273 TYR A O 1
ATOM 2171 N N . SER A 1 274 ? -6.309 25.428 26.190 1.00 82.62 274 SER A N 1
ATOM 2172 C CA . SER A 1 274 ? -5.434 25.589 27.359 1.00 82.62 274 SER A CA 1
ATOM 2173 C C . SER A 1 274 ? -4.562 24.358 27.617 1.00 82.62 274 SER A C 1
ATOM 2175 O O . SER A 1 274 ? -3.413 24.497 28.027 1.00 82.62 274 SER A O 1
ATOM 2177 N N . LEU A 1 275 ? -5.072 23.151 27.354 1.00 89.69 275 LEU A N 1
ATOM 2178 C CA . LEU A 1 275 ? -4.279 21.922 27.447 1.00 89.69 275 LEU A CA 1
ATOM 2179 C C . LEU A 1 275 ? -3.199 21.854 26.361 1.00 89.69 275 LEU A C 1
ATOM 2181 O O . LEU A 1 275 ? -2.068 21.483 26.663 1.00 89.69 275 LEU A O 1
ATOM 2185 N N . ALA A 1 276 ? -3.522 22.240 25.125 1.00 88.12 276 ALA A N 1
ATOM 2186 C CA . ALA A 1 276 ? -2.556 22.300 24.028 1.00 88.12 276 ALA A CA 1
ATOM 2187 C C . ALA A 1 276 ? -1.466 23.359 24.271 1.00 88.12 276 ALA A C 1
ATOM 2189 O O . ALA A 1 276 ? -0.289 23.101 24.030 1.00 88.12 276 ALA A O 1
ATOM 2190 N N . GLU A 1 277 ? -1.837 24.525 24.800 1.00 82.75 277 GLU A N 1
ATOM 2191 C CA . GLU A 1 277 ? -0.901 25.577 25.206 1.00 82.75 277 GLU A CA 1
ATOM 2192 C C . GLU A 1 277 ? -0.006 25.132 26.357 1.00 82.75 277 GLU A C 1
ATOM 2194 O O . GLU A 1 277 ? 1.204 25.368 26.339 1.00 82.75 277 GLU A O 1
ATOM 2199 N N . PHE A 1 278 ? -0.572 24.430 27.336 1.00 82.56 278 PHE A N 1
ATOM 2200 C CA . PHE A 1 278 ? 0.208 23.858 28.419 1.00 82.56 278 PHE A CA 1
ATOM 2201 C C . PHE A 1 278 ? 1.205 22.812 27.910 1.00 82.56 278 PHE A C 1
ATOM 2203 O O . PHE A 1 278 ? 2.372 22.873 28.285 1.00 82.56 278 PHE A O 1
ATOM 2210 N N . GLU A 1 279 ? 0.777 21.891 27.042 1.00 86.75 279 GLU A N 1
ATOM 2211 C CA . GLU A 1 279 ? 1.637 20.882 26.405 1.00 86.75 279 GLU A CA 1
ATOM 2212 C C . GLU A 1 279 ? 2.773 21.526 25.603 1.00 86.75 279 GLU A C 1
ATOM 2214 O O . GLU A 1 279 ? 3.925 21.099 25.694 1.00 86.75 279 GLU A O 1
ATOM 2219 N N . TYR A 1 280 ? 2.464 22.595 24.868 1.00 82.19 280 TYR A N 1
ATOM 2220 C CA . TYR A 1 280 ? 3.436 23.329 24.068 1.00 82.19 280 TYR A CA 1
ATOM 2221 C C . TYR A 1 280 ? 4.491 24.043 24.921 1.00 82.19 280 TYR A C 1
ATOM 2223 O O . TYR A 1 280 ? 5.680 23.977 24.616 1.00 82.19 280 TYR A O 1
ATOM 2231 N N . ASN A 1 281 ? 4.075 24.684 26.013 1.00 78.25 281 ASN A N 1
ATOM 2232 C CA . ASN A 1 281 ? 4.961 25.464 26.879 1.00 78.25 281 ASN A CA 1
ATOM 2233 C C . ASN A 1 281 ? 5.850 24.603 27.801 1.00 78.25 281 ASN A C 1
ATOM 2235 O O . ASN A 1 281 ? 6.541 25.140 28.672 1.00 78.25 281 ASN A O 1
ATOM 2239 N N . GLN A 1 282 ? 5.862 23.275 27.636 1.00 83.56 282 GLN A N 1
ATOM 2240 C CA . GLN A 1 282 ? 6.767 22.399 28.379 1.00 83.56 282 GLN A CA 1
ATOM 2241 C C . GLN A 1 282 ? 8.195 22.479 27.819 1.00 83.56 282 GLN A C 1
ATOM 2243 O O . GLN A 1 282 ? 8.477 22.017 26.716 1.00 83.56 282 GLN A O 1
ATOM 2248 N N . PHE A 1 283 ? 9.124 23.004 28.622 1.00 66.38 283 PHE A N 1
ATOM 2249 C CA . PHE A 1 283 ? 10.551 23.097 28.272 1.00 66.38 283 PHE A CA 1
ATOM 2250 C C . PHE A 1 283 ? 11.338 21.798 28.508 1.00 66.38 283 PHE A C 1
ATOM 2252 O O . PHE A 1 283 ? 12.461 21.660 28.032 1.00 66.38 283 PHE A O 1
ATOM 2259 N N . SER A 1 284 ? 10.780 20.857 29.274 1.00 84.44 284 SER A N 1
ATOM 2260 C CA . SER A 1 284 ? 11.396 19.557 29.549 1.00 84.44 284 SER A CA 1
ATOM 2261 C C . SER A 1 284 ? 10.808 18.492 28.635 1.00 84.44 284 SER A C 1
ATOM 2263 O O . SER A 1 284 ? 9.604 18.249 28.685 1.00 84.44 284 SER A O 1
ATOM 2265 N N . ASP A 1 285 ? 11.655 17.788 27.882 1.00 75.56 285 ASP A N 1
ATOM 2266 C CA . ASP A 1 285 ? 11.236 16.668 27.026 1.00 75.56 285 ASP A CA 1
ATOM 2267 C C . ASP A 1 285 ? 10.496 15.578 27.815 1.00 75.56 285 ASP A C 1
ATOM 2269 O O . ASP A 1 285 ? 9.547 14.969 27.323 1.00 75.56 285 ASP A O 1
ATOM 2273 N N . VAL A 1 286 ? 10.894 15.354 29.074 1.00 84.31 286 VAL A N 1
ATOM 2274 C CA . VAL A 1 286 ? 10.246 14.379 29.964 1.00 84.31 286 VAL A CA 1
ATOM 2275 C C . VAL A 1 286 ? 8.834 14.834 30.329 1.00 84.31 286 VAL A C 1
ATOM 2277 O O . VAL A 1 286 ? 7.904 14.030 30.303 1.00 84.31 286 VAL A O 1
ATOM 2280 N N . GLN A 1 287 ? 8.661 16.118 30.655 1.00 80.25 287 GLN A N 1
ATOM 2281 C CA . GLN A 1 287 ? 7.347 16.676 30.985 1.00 80.25 287 GLN A CA 1
ATOM 2282 C C . GLN A 1 287 ? 6.461 16.745 29.746 1.00 80.25 287 GLN A C 1
ATOM 2284 O O . GLN A 1 287 ? 5.310 16.331 29.803 1.00 80.25 287 GLN A O 1
ATOM 2289 N N . LYS A 1 288 ? 7.012 17.173 28.610 1.00 84.12 288 LYS A N 1
ATOM 2290 C CA . LYS A 1 288 ? 6.304 17.208 27.334 1.00 84.12 288 LYS A CA 1
ATOM 2291 C C . LYS A 1 288 ? 5.760 15.831 26.965 1.00 84.12 288 LYS A C 1
ATOM 2293 O O . LYS A 1 288 ? 4.562 15.692 26.751 1.00 84.12 288 LYS A O 1
ATOM 2298 N N . LYS A 1 289 ? 6.602 14.795 27.023 1.00 87.38 289 LYS A N 1
ATOM 2299 C CA . LYS A 1 289 ? 6.187 13.412 26.757 1.00 87.38 289 LYS A CA 1
ATOM 2300 C C . LYS A 1 289 ? 5.129 12.910 27.744 1.00 87.38 289 LYS A C 1
ATOM 2302 O O . LYS A 1 289 ? 4.238 12.160 27.362 1.00 87.38 289 LYS A O 1
ATOM 2307 N N . LEU A 1 290 ? 5.206 13.311 29.015 1.00 89.69 290 LEU A N 1
ATOM 2308 C CA . LEU A 1 290 ? 4.178 12.982 30.005 1.00 89.69 290 LEU A CA 1
ATOM 2309 C C . LEU A 1 290 ? 2.819 13.596 29.634 1.00 89.69 290 LEU A C 1
ATOM 2311 O O . LEU A 1 290 ? 1.802 12.911 29.736 1.00 89.69 290 LEU A O 1
ATOM 2315 N N . ILE A 1 291 ? 2.797 14.858 29.198 1.00 90.00 291 ILE A N 1
ATOM 2316 C CA . ILE A 1 291 ? 1.563 15.545 28.795 1.00 90.00 291 ILE A CA 1
ATOM 2317 C C . ILE A 1 291 ? 1.026 14.998 27.467 1.00 90.00 291 ILE A C 1
ATOM 2319 O O . ILE A 1 291 ? -0.174 14.756 27.366 1.00 90.00 291 ILE A O 1
ATOM 2323 N N . GLU A 1 292 ? 1.897 14.692 26.502 1.00 90.50 292 GLU A N 1
ATOM 2324 C CA . GLU A 1 292 ? 1.529 13.986 25.267 1.00 90.50 292 GLU A CA 1
ATOM 2325 C C . GLU A 1 292 ? 0.867 12.632 25.578 1.00 90.50 292 GLU A C 1
ATOM 2327 O O . GLU A 1 292 ? -0.214 12.335 25.068 1.00 90.50 292 GLU A O 1
ATOM 2332 N N . ASN A 1 293 ? 1.454 11.839 26.483 1.00 91.62 293 ASN A N 1
ATOM 2333 C CA . ASN A 1 293 ? 0.871 10.568 26.923 1.00 91.62 293 ASN A CA 1
ATOM 2334 C C . ASN A 1 293 ? -0.484 10.774 27.615 1.00 91.62 293 ASN A C 1
ATOM 2336 O O . ASN A 1 293 ? -1.423 10.022 27.369 1.00 91.62 293 ASN A O 1
ATOM 2340 N N . MET A 1 294 ? -0.614 11.793 28.471 1.00 95.06 294 MET A N 1
ATOM 2341 C CA . MET A 1 294 ? -1.889 12.126 29.113 1.00 95.06 294 MET A CA 1
ATOM 2342 C C . MET A 1 294 ? -2.956 12.467 28.066 1.00 95.06 294 MET A C 1
ATOM 2344 O O . MET A 1 294 ? -4.074 11.965 28.153 1.00 95.06 294 MET A O 1
ATOM 2348 N N . ARG A 1 295 ? -2.622 13.290 27.066 1.00 94.31 295 ARG A N 1
ATOM 2349 C CA . ARG A 1 295 ? -3.523 13.639 25.961 1.00 94.31 295 ARG A CA 1
ATOM 2350 C C . ARG A 1 295 ? -3.989 12.399 25.207 1.00 94.31 295 ARG A C 1
ATOM 2352 O O . ARG A 1 295 ? -5.187 12.269 24.943 1.00 94.31 295 ARG A O 1
ATOM 2359 N N . GLN A 1 296 ? -3.069 11.486 24.908 1.00 93.19 296 GLN A N 1
ATOM 2360 C CA . GLN A 1 296 ? -3.371 10.226 24.233 1.00 93.19 296 GLN A CA 1
ATOM 2361 C C . GLN A 1 296 ? -4.277 9.325 25.081 1.00 93.19 296 GLN A C 1
ATOM 2363 O O . GLN A 1 296 ? -5.289 8.843 24.579 1.00 93.19 296 GLN A O 1
ATOM 2368 N N . GLU A 1 297 ? -3.988 9.153 26.373 1.00 93.62 297 GLU A N 1
ATOM 2369 C CA . GLU A 1 297 ? -4.796 8.322 27.277 1.00 93.62 297 GLU A CA 1
ATOM 2370 C C . GLU A 1 297 ? -6.196 8.907 27.522 1.00 93.62 297 GLU A C 1
ATOM 2372 O O . GLU A 1 297 ? -7.188 8.180 27.471 1.00 93.62 297 GLU A O 1
ATOM 2377 N N . VAL A 1 298 ? -6.314 10.227 27.706 1.00 94.75 298 VAL A N 1
ATOM 2378 C CA . VAL A 1 298 ? -7.617 10.904 27.833 1.00 94.75 298 VAL A CA 1
ATOM 2379 C C . VAL A 1 298 ? -8.416 10.780 26.539 1.00 94.75 298 VAL A C 1
ATOM 2381 O O . VAL A 1 298 ? -9.599 10.443 26.575 1.00 94.75 298 VAL A O 1
ATOM 2384 N N . SER A 1 299 ? -7.779 11.016 25.390 1.00 94.31 299 SER A N 1
ATOM 2385 C CA . SER A 1 299 ? -8.430 10.859 24.086 1.00 94.31 299 SER A CA 1
ATOM 2386 C C . SER A 1 299 ? -8.909 9.427 23.888 1.00 94.31 299 SER A C 1
ATOM 2388 O O . SER A 1 299 ? -10.046 9.206 23.488 1.00 94.31 299 SER A O 1
ATOM 2390 N N . ARG A 1 300 ? -8.088 8.444 24.255 1.00 89.00 300 ARG A N 1
ATOM 2391 C CA . ARG A 1 300 ? -8.428 7.026 24.178 1.00 89.00 300 ARG A CA 1
ATOM 2392 C C . ARG A 1 300 ? -9.598 6.646 25.086 1.00 89.00 300 ARG A C 1
ATOM 2394 O O . ARG A 1 300 ? -10.483 5.920 24.640 1.00 89.00 300 ARG A O 1
ATOM 2401 N N . ASP A 1 301 ? -9.638 7.130 26.326 1.00 94.25 301 ASP A N 1
ATOM 2402 C CA . ASP A 1 301 ? -10.766 6.882 27.235 1.00 94.25 301 ASP A CA 1
ATOM 2403 C C . ASP A 1 301 ? -12.064 7.504 26.694 1.00 94.25 301 ASP A C 1
ATOM 2405 O O . ASP A 1 301 ? -13.112 6.855 26.663 1.00 94.25 301 ASP A O 1
ATOM 2409 N N . LEU A 1 302 ? -11.995 8.734 26.173 1.00 92.25 302 LEU A N 1
ATOM 2410 C CA . LEU A 1 302 ? -13.127 9.371 25.496 1.00 92.25 302 LEU A CA 1
ATOM 2411 C C . LEU A 1 302 ? -13.534 8.611 24.231 1.00 92.25 302 LEU A C 1
ATOM 2413 O O . LEU A 1 302 ? -14.722 8.501 23.942 1.00 92.25 302 LEU A O 1
ATOM 2417 N N . TRP A 1 303 ? -12.584 8.051 23.490 1.00 89.06 303 TRP A N 1
ATOM 2418 C CA . TRP A 1 303 ? -12.886 7.198 22.349 1.00 89.06 303 TRP A CA 1
ATOM 2419 C C . TRP A 1 303 ? -13.723 6.000 22.804 1.00 89.06 303 TRP A C 1
ATOM 2421 O O . TRP A 1 303 ? -14.852 5.846 22.358 1.00 89.06 303 TRP A O 1
ATOM 2431 N N . ILE A 1 304 ? -13.244 5.224 23.780 1.00 87.06 304 ILE A N 1
ATOM 2432 C CA . ILE A 1 304 ? -13.938 4.032 24.303 1.00 87.06 304 ILE A CA 1
ATOM 2433 C C . ILE A 1 304 ? -15.346 4.362 24.818 1.00 87.06 304 ILE A C 1
ATOM 2435 O O . ILE A 1 304 ? -16.283 3.586 24.625 1.00 87.06 304 ILE A O 1
ATOM 2439 N N . ARG A 1 305 ? -15.521 5.505 25.488 1.00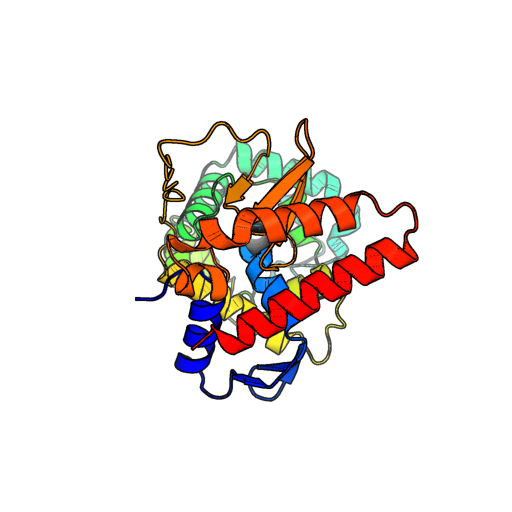 90.69 305 ARG A N 1
ATOM 2440 C CA . ARG A 1 305 ? -16.820 5.895 26.059 1.00 90.69 305 ARG A CA 1
ATOM 2441 C C . ARG A 1 305 ? -17.864 6.253 25.004 1.00 90.69 305 ARG A C 1
ATOM 2443 O O . ARG A 1 305 ? -19.050 6.012 25.244 1.00 90.69 305 ARG A O 1
ATOM 2450 N N . PHE A 1 306 ? -17.438 6.845 23.890 1.00 86.69 306 PHE A N 1
ATOM 2451 C CA . PHE A 1 306 ? -18.324 7.433 22.882 1.00 86.69 306 PHE A CA 1
ATOM 2452 C C . PHE A 1 306 ? -18.365 6.658 21.552 1.00 86.69 306 PHE A C 1
ATOM 2454 O O . PHE A 1 306 ? -19.212 6.961 20.718 1.00 86.69 306 PHE A O 1
ATOM 2461 N N . ASP A 1 307 ? -17.512 5.648 21.363 1.00 81.06 307 ASP A N 1
ATOM 2462 C CA . ASP A 1 307 ? -17.486 4.736 20.204 1.00 81.06 307 ASP A CA 1
ATOM 2463 C C . ASP A 1 307 ? -18.504 3.588 20.375 1.00 81.06 307 ASP A C 1
ATOM 2465 O O . ASP A 1 307 ? -18.135 2.420 20.521 1.00 81.06 307 ASP A O 1
ATOM 2469 N N . LYS A 1 308 ? -19.795 3.941 20.454 1.00 62.06 308 LYS A N 1
ATOM 2470 C CA . LYS A 1 308 ? -20.929 3.001 20.538 1.00 62.06 308 LYS A CA 1
ATOM 2471 C C . LYS A 1 308 ? -21.763 2.986 19.266 1.00 62.06 308 LYS A C 1
ATOM 2473 O O . LYS A 1 308 ? -22.032 4.084 18.733 1.00 62.06 308 LYS A O 1
#